Protein AF-A0A3M6UWR0-F1 (afdb_monomer_lite)

InterPro domains:
  IPR007365 Transferrin receptor-like, dimerisation domain [PF04253] (213-277)
  IPR036757 Transferrin receptor-like, dimerisation domain superfamily [G3DSA:1.20.930.40] (211-279)
  IPR036757 Transferrin receptor-like, dimerisation domain superfamily [SSF47672] (160-278)
  IPR039373 Transferrin receptor protein 1/Glutamate carboxypeptidase 2-like [PTHR10404] (16-216)

Foldseek 3Di:
DLPAPADADALVPPDPVCLVVCLVRHQAYEAEPAQWDALKAKAWQLQCLVVLLVLQQVFADLVDRVDGNNVVQVVVCVVCVPDQGSSNSNLHDDPRCCNPCVPRNHIYMYIHGDHPPPPDPDRDPDDDPDADPSGVSSVVRVCSSRVSSVCQQVVDLDGSTQQLSNLVSLLVVLVCVCVVCVPVCVVVVHDCVVVNVVSVVSNVVSVVVVVVVVVCVQASDQFQDAAPVDRDNHDGRNQLVNLCVVCVVVVDPVSVVSNVVSVVVVVVVVVVVVVVPDD

Structure (mmCIF, N/CA/C/O backbone):
data_AF-A0A3M6UWR0-F1
#
_entry.id   AF-A0A3M6UWR0-F1
#
loop_
_atom_site.group_PDB
_atom_site.id
_atom_site.type_symbol
_atom_site.label_atom_id
_atom_site.label_alt_id
_atom_site.label_comp_id
_atom_site.label_asym_id
_atom_site.label_entity_id
_atom_site.label_seq_id
_atom_site.pdbx_PDB_ins_code
_atom_site.Cartn_x
_atom_site.Cartn_y
_atom_site.Cartn_z
_atom_site.occupancy
_atom_site.B_iso_or_equiv
_atom_site.auth_seq_id
_atom_site.auth_comp_id
_atom_site.auth_asym_id
_atom_site.auth_atom_id
_atom_site.pdbx_PDB_model_num
ATOM 1 N N . MET A 1 1 ? -11.459 -17.870 -10.735 1.00 27.66 1 MET A N 1
ATOM 2 C CA . MET A 1 1 ? -10.287 -17.130 -11.247 1.00 27.66 1 MET A CA 1
ATOM 3 C C . MET A 1 1 ? -10.364 -15.722 -10.687 1.00 27.66 1 MET A C 1
ATOM 5 O O . MET A 1 1 ? -11.362 -15.062 -10.937 1.00 27.66 1 MET A O 1
ATOM 9 N N . ASN A 1 2 ? -9.387 -15.289 -9.885 1.00 26.05 2 ASN A N 1
ATOM 10 C CA . ASN A 1 2 ? -9.265 -13.871 -9.543 1.00 26.05 2 ASN A CA 1
ATOM 11 C C . ASN A 1 2 ? -8.717 -13.177 -10.788 1.00 26.05 2 ASN A C 1
ATOM 13 O O . ASN A 1 2 ? -7.524 -13.249 -11.068 1.00 26.05 2 ASN A O 1
ATOM 17 N N . GLU A 1 3 ? -9.603 -12.599 -11.588 1.00 26.27 3 GLU A N 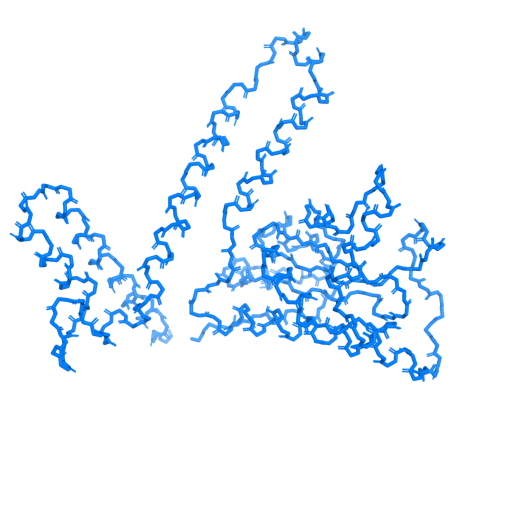1
ATOM 18 C CA . GLU A 1 3 ? -9.202 -11.740 -12.695 1.00 26.27 3 GLU A CA 1
ATOM 19 C C . GLU A 1 3 ? -8.617 -10.462 -12.094 1.00 26.27 3 GLU A C 1
ATOM 21 O O . GLU A 1 3 ? -9.339 -9.604 -11.586 1.00 26.27 3 GLU A O 1
ATOM 26 N N . VAL A 1 4 ? -7.289 -10.361 -12.095 1.00 36.41 4 VAL A N 1
ATOM 27 C CA . VAL A 1 4 ? -6.603 -9.109 -11.787 1.00 36.41 4 VAL A CA 1
ATOM 28 C C . VAL A 1 4 ? -6.726 -8.229 -13.025 1.00 36.41 4 VAL A C 1
ATOM 30 O O . VAL A 1 4 ? -6.015 -8.411 -14.011 1.00 36.41 4 VAL A O 1
ATOM 33 N N . TYR A 1 5 ? -7.661 -7.286 -12.984 1.00 40.78 5 TYR A N 1
ATOM 34 C CA . TYR A 1 5 ? -7.800 -6.274 -14.022 1.00 40.78 5 TYR A CA 1
ATOM 35 C C . TYR A 1 5 ? -6.717 -5.208 -13.831 1.00 40.78 5 TYR A C 1
ATOM 37 O O . TYR A 1 5 ? -6.902 -4.240 -13.098 1.00 40.78 5 TYR A O 1
ATOM 45 N N . ILE A 1 6 ? -5.573 -5.389 -14.494 1.00 44.41 6 ILE A N 1
ATOM 46 C CA . ILE A 1 6 ? -4.590 -4.317 -14.674 1.00 44.41 6 ILE A CA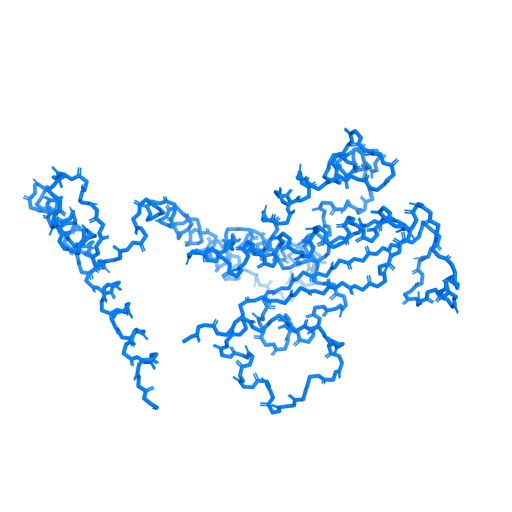 1
ATOM 47 C C . ILE A 1 6 ? -5.114 -3.438 -15.810 1.00 44.41 6 ILE A C 1
ATOM 49 O O . ILE A 1 6 ? -4.953 -3.759 -16.987 1.00 44.41 6 ILE A O 1
ATOM 53 N N . LEU A 1 7 ? -5.817 -2.361 -15.468 1.00 46.50 7 LEU A N 1
ATOM 54 C CA . LEU A 1 7 ? -6.316 -1.434 -16.476 1.00 46.50 7 LEU A CA 1
ATOM 55 C C . LEU A 1 7 ? -5.158 -0.587 -17.006 1.00 46.50 7 LEU A C 1
ATOM 57 O O . LEU A 1 7 ? -4.489 0.115 -16.257 1.00 46.50 7 LEU A O 1
ATOM 61 N N . ILE A 1 8 ? -4.946 -0.654 -18.316 1.00 43.97 8 ILE A N 1
ATOM 62 C CA . ILE A 1 8 ? -4.032 0.212 -19.061 1.00 43.97 8 ILE A CA 1
ATOM 63 C C . ILE A 1 8 ? -4.920 1.164 -19.872 1.00 43.97 8 ILE A C 1
ATOM 65 O O . ILE A 1 8 ? -5.094 0.990 -21.074 1.00 43.97 8 ILE A O 1
ATOM 69 N N . SER A 1 9 ? -5.614 2.098 -19.214 1.00 44.72 9 SER A N 1
ATOM 70 C CA . SER A 1 9 ? -6.443 3.086 -19.920 1.00 44.72 9 SER A CA 1
ATOM 71 C C . SER A 1 9 ? -6.679 4.352 -19.104 1.00 44.72 9 SER A C 1
ATOM 73 O O . SER A 1 9 ? -6.673 4.338 -17.878 1.00 44.72 9 SER A O 1
ATOM 75 N N . CYS A 1 10 ? -6.914 5.456 -19.814 1.00 51.47 10 CYS A N 1
ATOM 76 C CA . CYS A 1 10 ? -7.138 6.778 -19.249 1.00 51.47 10 CYS A CA 1
ATOM 77 C C . CYS A 1 10 ? -8.376 6.794 -18.319 1.00 51.47 10 CYS A C 1
ATOM 79 O O . CYS A 1 10 ? -9.473 6.424 -18.752 1.00 51.47 10 CYS A O 1
ATOM 81 N N . PRO A 1 11 ? -8.257 7.299 -17.075 1.00 53.81 11 PRO A N 1
ATOM 82 C CA . PRO A 1 11 ? -9.337 7.291 -16.080 1.00 53.81 11 PRO A CA 1
ATOM 83 C C . PRO A 1 11 ? -10.583 8.100 -16.485 1.00 53.81 11 PRO A C 1
ATOM 85 O O . PRO A 1 11 ? -11.652 7.926 -15.902 1.00 53.81 11 PRO A O 1
ATOM 88 N N . SER A 1 12 ? -10.484 8.989 -17.479 1.00 54.12 12 SER A N 1
ATOM 89 C CA . SER A 1 12 ? -11.587 9.864 -17.902 1.00 54.12 12 SER A CA 1
ATOM 90 C C . SER A 1 12 ? -12.730 9.138 -18.623 1.00 54.12 12 SER A C 1
ATOM 92 O O . SER A 1 12 ? -13.816 9.704 -18.733 1.00 54.12 12 SER A O 1
ATOM 94 N N . HIS A 1 13 ? -12.522 7.895 -19.069 1.00 55.53 13 HIS A N 1
ATOM 95 C CA . HIS A 1 13 ? -13.485 7.157 -19.891 1.00 55.53 13 HIS A CA 1
ATOM 96 C C . HIS A 1 13 ? -13.719 5.727 -19.400 1.00 55.53 13 HIS A C 1
ATOM 98 O O . HIS A 1 13 ? -13.844 4.823 -20.219 1.00 55.53 13 HIS A O 1
ATOM 104 N N . LEU A 1 14 ? -13.796 5.497 -18.082 1.00 61.00 14 LEU A N 1
ATOM 105 C CA . LEU A 1 14 ? -14.249 4.197 -17.584 1.00 61.00 14 LEU A CA 1
ATOM 106 C C . LEU A 1 14 ? -15.721 3.985 -17.998 1.00 61.00 14 LEU A C 1
ATOM 108 O O . LEU A 1 14 ? -16.592 4.704 -17.492 1.00 61.00 14 LEU A O 1
ATOM 112 N N . PRO A 1 15 ? -16.037 3.043 -18.908 1.00 60.69 15 PRO A N 1
ATOM 113 C CA . PRO A 1 15 ? -17.414 2.834 -19.324 1.00 60.69 15 PRO A CA 1
ATOM 114 C C . PRO A 1 15 ? -18.226 2.322 -18.128 1.00 60.69 15 PRO A C 1
ATOM 116 O O . PRO A 1 15 ? -17.775 1.438 -17.396 1.00 60.69 15 PRO A O 1
ATOM 119 N N . LYS A 1 16 ? -19.435 2.865 -17.920 1.00 65.56 1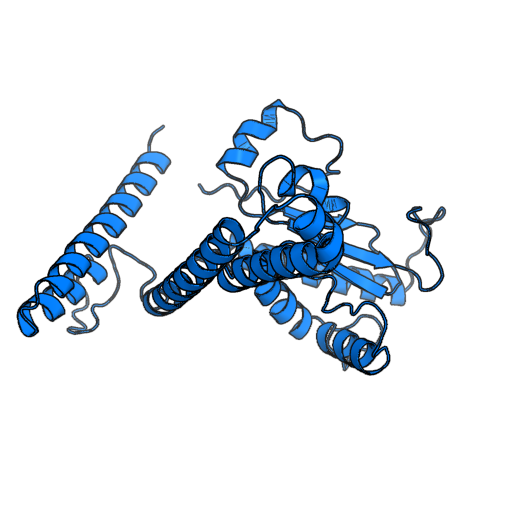6 LYS A N 1
ATOM 120 C CA . LYS A 1 16 ? -20.307 2.501 -16.780 1.00 65.56 16 LYS A CA 1
ATOM 121 C C . LYS A 1 16 ? -20.547 0.991 -16.666 1.00 65.56 16 LYS A C 1
ATOM 123 O O . LYS A 1 16 ? -20.780 0.489 -15.571 1.00 65.56 16 LYS A O 1
ATOM 128 N N . GLU A 1 17 ? -20.491 0.278 -17.787 1.00 67.50 17 GLU A N 1
ATOM 129 C CA . GLU A 1 17 ? -20.655 -1.176 -17.850 1.00 67.50 17 GLU A CA 1
ATOM 130 C C . GLU A 1 17 ? -19.571 -1.944 -17.072 1.00 67.50 17 GLU A C 1
ATOM 132 O O . GLU A 1 17 ? -19.885 -2.958 -16.452 1.00 67.50 17 GLU A O 1
ATOM 137 N N . TYR A 1 18 ? -18.339 -1.426 -16.998 1.00 72.94 18 TYR A N 1
ATOM 138 C CA . TYR A 1 18 ? -17.253 -2.057 -16.240 1.00 72.94 18 TYR A CA 1
ATOM 139 C C . TYR A 1 18 ? -17.193 -1.608 -14.783 1.00 72.94 18 TYR A C 1
ATOM 141 O O . TYR A 1 18 ? -16.555 -2.281 -13.978 1.00 72.94 18 TYR A O 1
ATOM 149 N N . GLN A 1 19 ? -17.882 -0.524 -14.414 1.00 72.06 19 GLN A N 1
ATOM 150 C CA . GLN A 1 19 ? -17.837 0.014 -13.054 1.00 72.06 19 GLN A CA 1
ATOM 151 C C . GLN A 1 19 ? -18.256 -1.041 -12.024 1.00 72.06 19 GLN A C 1
ATOM 153 O O . GLN A 1 19 ? -17.500 -1.337 -11.116 1.00 72.06 19 GLN A O 1
ATOM 158 N N . LYS A 1 20 ? -19.382 -1.735 -12.232 1.00 75.75 20 LYS A N 1
ATOM 159 C CA . LYS A 1 20 ? -19.834 -2.791 -11.303 1.00 75.75 20 LYS A CA 1
ATOM 160 C C . LYS A 1 20 ? -18.827 -3.933 -11.134 1.00 75.75 20 LYS A C 1
ATOM 162 O O . LYS A 1 20 ? -18.728 -4.506 -10.054 1.00 75.75 20 LYS A O 1
ATOM 167 N N . ILE A 1 21 ? -18.124 -4.298 -12.207 1.00 79.50 21 ILE A N 1
ATOM 168 C CA . ILE A 1 21 ? -17.121 -5.369 -12.175 1.00 79.50 21 ILE A CA 1
ATOM 169 C C . ILE A 1 21 ? -15.887 -4.884 -11.415 1.00 79.50 21 ILE A C 1
ATOM 171 O O . ILE A 1 21 ? -15.364 -5.614 -10.579 1.00 79.50 21 ILE A O 1
ATOM 175 N N . LEU A 1 22 ? -15.445 -3.657 -11.677 1.00 80.12 22 LEU A N 1
ATOM 176 C CA . LEU A 1 22 ? -14.257 -3.078 -11.061 1.00 80.12 22 LEU A CA 1
ATOM 177 C C . LEU A 1 22 ? -14.480 -2.759 -9.584 1.00 80.12 22 LEU A C 1
ATOM 179 O O . LEU A 1 22 ? -13.646 -3.150 -8.778 1.00 80.12 22 LEU A O 1
ATOM 183 N N . ASP A 1 23 ? -15.630 -2.200 -9.209 1.00 76.19 23 ASP A N 1
ATOM 184 C CA . ASP A 1 23 ? -16.032 -1.998 -7.809 1.00 76.19 23 ASP A CA 1
ATOM 185 C C . ASP A 1 23 ? -15.983 -3.313 -7.016 1.00 76.19 23 ASP A C 1
ATOM 187 O O . ASP A 1 23 ? -15.625 -3.335 -5.842 1.00 76.19 23 ASP A O 1
ATOM 191 N N . ALA A 1 24 ? -16.343 -4.430 -7.658 1.00 75.38 24 ALA A N 1
ATOM 192 C CA . ALA A 1 24 ? -16.406 -5.734 -7.009 1.00 75.38 24 ALA A CA 1
ATOM 193 C C . ALA A 1 24 ? -15.086 -6.526 -7.041 1.00 75.38 24 ALA A C 1
ATOM 195 O O . ALA A 1 24 ? -14.941 -7.470 -6.263 1.00 75.38 24 ALA A O 1
ATOM 196 N N . ARG A 1 25 ? -14.164 -6.230 -7.970 1.00 82.06 25 ARG A N 1
ATOM 197 C CA . ARG A 1 25 ? -13.019 -7.117 -8.272 1.00 82.06 25 ARG A CA 1
ATOM 198 C C . ARG A 1 25 ? -11.664 -6.425 -8.371 1.00 82.06 25 ARG A C 1
ATOM 200 O O . ARG A 1 25 ? -10.649 -7.112 -8.272 1.00 82.06 25 ARG A O 1
ATOM 207 N N . ALA A 1 26 ? -11.610 -5.117 -8.606 1.00 84.62 26 ALA A N 1
ATOM 208 C CA . ALA A 1 26 ? -10.339 -4.425 -8.750 1.00 84.62 26 ALA A CA 1
ATOM 209 C C . ALA A 1 26 ? -9.624 -4.361 -7.395 1.00 84.62 26 ALA A C 1
ATOM 211 O O . ALA A 1 26 ? -10.141 -3.824 -6.420 1.00 84.62 26 ALA A O 1
ATOM 212 N N . VAL A 1 27 ? -8.418 -4.927 -7.347 1.00 88.00 27 VAL A N 1
ATOM 213 C CA . VAL A 1 27 ? -7.590 -4.944 -6.134 1.00 88.00 27 VAL A CA 1
ATOM 214 C C . VAL A 1 27 ? -6.795 -3.648 -6.016 1.00 88.00 27 VAL A C 1
ATOM 216 O O . VAL A 1 27 ? -6.770 -3.038 -4.956 1.00 88.00 27 VAL A O 1
ATOM 219 N N . ALA A 1 28 ? -6.155 -3.219 -7.102 1.00 89.25 28 ALA A N 1
ATOM 220 C CA . ALA A 1 28 ? -5.447 -1.950 -7.189 1.00 89.25 28 ALA A CA 1
ATOM 221 C C . ALA A 1 28 ? -5.324 -1.509 -8.654 1.00 89.25 28 ALA A C 1
ATOM 223 O O . ALA A 1 28 ? -5.385 -2.336 -9.565 1.00 89.25 28 ALA A O 1
ATOM 224 N N . TYR A 1 29 ? -5.111 -0.214 -8.870 1.00 87.75 29 TYR A N 1
ATOM 225 C CA . TYR A 1 29 ? -4.865 0.391 -10.176 1.00 87.75 29 TYR A CA 1
ATOM 226 C C . TYR A 1 29 ? -3.432 0.938 -10.244 1.00 87.75 29 TYR A C 1
ATOM 228 O O . TYR A 1 29 ? -2.990 1.627 -9.329 1.00 87.75 29 TYR A O 1
ATOM 236 N N . ILE A 1 30 ? -2.691 0.632 -11.313 1.00 89.00 30 ILE A N 1
ATOM 237 C CA . ILE A 1 30 ? -1.312 1.109 -11.504 1.00 89.00 30 ILE A CA 1
ATOM 238 C C . ILE A 1 30 ? -1.240 1.867 -12.825 1.00 89.00 30 ILE A C 1
ATOM 240 O O . ILE A 1 30 ? -1.250 1.271 -13.902 1.00 89.00 30 ILE A O 1
ATOM 244 N N . ASN A 1 31 ? -1.137 3.183 -12.723 1.00 86.62 31 ASN A N 1
ATOM 245 C CA . ASN A 1 31 ? -1.005 4.105 -13.830 1.00 86.62 31 ASN A CA 1
ATOM 246 C C . ASN A 1 31 ? 0.464 4.452 -14.083 1.00 86.62 31 ASN A C 1
ATOM 248 O O . ASN A 1 31 ? 1.235 4.691 -13.152 1.00 86.62 31 ASN A O 1
ATOM 252 N N . VAL A 1 32 ? 0.825 4.538 -15.359 1.00 86.25 32 VAL A N 1
ATOM 253 C CA . VAL A 1 32 ? 2.063 5.177 -15.803 1.00 86.25 32 VAL A CA 1
ATOM 254 C C . VAL A 1 32 ? 1.665 6.283 -16.763 1.00 86.25 32 VAL A C 1
ATOM 256 O O . VAL A 1 32 ? 1.174 6.008 -17.857 1.00 86.25 32 VAL A O 1
ATOM 259 N N . ASP A 1 33 ? 1.863 7.528 -16.350 1.00 76.44 33 ASP A N 1
ATOM 260 C CA . ASP A 1 33 ? 1.631 8.706 -17.180 1.00 76.44 33 ASP A CA 1
ATOM 261 C C . ASP A 1 33 ? 2.959 9.405 -17.474 1.00 76.44 33 ASP A C 1
ATOM 263 O O . ASP A 1 33 ? 3.911 9.302 -16.708 1.00 76.44 33 ASP A O 1
ATOM 267 N N . ARG A 1 34 ? 3.048 10.125 -18.597 1.00 77.12 34 ARG A N 1
ATOM 268 C CA . ARG A 1 34 ? 4.235 10.927 -18.960 1.00 77.12 34 ARG A CA 1
ATOM 269 C C . ARG A 1 34 ? 5.569 10.181 -18.804 1.00 77.12 34 ARG A C 1
ATOM 271 O O . ARG A 1 34 ? 6.548 10.753 -18.328 1.00 77.12 34 ARG A O 1
ATOM 278 N N . ALA A 1 35 ? 5.627 8.907 -19.192 1.00 82.81 35 ALA A N 1
ATOM 279 C CA . ALA A 1 35 ? 6.885 8.172 -19.179 1.00 82.81 35 ALA A CA 1
ATOM 280 C C . ALA A 1 35 ? 7.899 8.870 -20.101 1.00 82.81 35 ALA A C 1
ATOM 282 O O . ALA A 1 35 ? 7.634 9.092 -21.286 1.00 82.81 35 ALA A O 1
ATOM 283 N N . GLY A 1 36 ? 9.063 9.220 -19.561 1.00 82.44 36 GLY A N 1
ATOM 284 C CA . GLY A 1 36 ? 10.093 9.961 -20.281 1.00 82.44 36 GLY A CA 1
ATOM 285 C C . GLY A 1 36 ? 11.237 10.395 -19.373 1.00 82.44 36 GLY A C 1
ATOM 286 O O . GLY A 1 36 ? 11.305 10.005 -18.208 1.00 82.44 36 GLY A O 1
ATOM 287 N N . GLU A 1 37 ? 12.144 11.197 -19.926 1.00 84.56 37 GLU A N 1
ATOM 288 C CA . GLU A 1 37 ? 13.252 11.783 -19.172 1.00 84.56 37 GLU A CA 1
ATOM 289 C C . GLU A 1 37 ? 12.737 12.866 -18.214 1.00 84.56 37 GLU A C 1
ATOM 291 O O . GLU A 1 37 ? 11.967 13.747 -18.607 1.00 84.56 37 GLU A O 1
ATOM 296 N N . GLY A 1 38 ? 13.177 12.812 -16.959 1.00 82.25 38 GLY A N 1
ATOM 297 C CA . GLY A 1 38 ? 12.793 13.774 -15.930 1.00 82.25 38 GLY A CA 1
ATOM 298 C C . GLY A 1 38 ? 12.872 13.191 -14.526 1.00 82.25 38 GLY A C 1
ATOM 299 O O . GLY A 1 38 ? 13.329 12.074 -14.303 1.00 82.25 38 GLY A O 1
ATOM 300 N N . GLU A 1 39 ? 12.417 13.944 -13.542 1.00 83.94 39 GLU A N 1
ATOM 301 C CA . GLU A 1 39 ? 12.251 13.422 -12.198 1.00 83.94 39 GLU A CA 1
ATOM 302 C C . GLU A 1 39 ? 11.089 12.432 -12.150 1.00 83.94 39 GLU A C 1
ATOM 304 O O . GLU A 1 39 ? 9.935 12.816 -12.329 1.00 83.94 39 GLU A O 1
ATOM 309 N N . ILE A 1 40 ? 11.395 11.163 -11.879 1.00 86.50 40 ILE A N 1
ATOM 310 C CA . ILE A 1 40 ? 10.373 10.142 -11.652 1.00 86.50 40 ILE A CA 1
ATOM 311 C C . ILE A 1 40 ? 9.764 10.367 -10.270 1.00 86.50 40 ILE A C 1
ATOM 313 O O . ILE A 1 40 ? 10.467 10.324 -9.258 1.00 86.50 40 ILE A O 1
ATOM 317 N N . VAL A 1 41 ? 8.452 10.554 -10.250 1.00 83.12 41 VAL A N 1
ATOM 318 C CA . VAL A 1 41 ? 7.615 10.746 -9.070 1.00 83.12 41 VAL A CA 1
ATOM 319 C C . VAL A 1 41 ? 6.580 9.631 -9.020 1.00 83.12 41 VAL A C 1
ATOM 321 O O . VAL A 1 41 ? 6.100 9.157 -10.052 1.00 83.12 41 VAL A O 1
ATOM 324 N N . MET A 1 42 ? 6.232 9.219 -7.804 1.00 84.25 42 MET A N 1
ATOM 325 C CA . MET A 1 42 ? 5.161 8.269 -7.558 1.00 84.25 42 MET A CA 1
ATOM 326 C C . MET A 1 42 ? 4.166 8.866 -6.564 1.00 84.25 42 MET A C 1
ATOM 328 O O . MET A 1 42 ? 4.538 9.240 -5.456 1.00 84.25 42 MET A O 1
ATOM 332 N N . THR A 1 43 ? 2.908 8.942 -6.977 1.00 82.38 43 THR A N 1
ATOM 333 C CA . THR A 1 43 ? 1.760 9.356 -6.160 1.00 82.38 43 THR A CA 1
ATOM 334 C C . THR A 1 43 ? 0.841 8.161 -5.989 1.00 82.38 43 THR A C 1
ATOM 336 O O . THR A 1 43 ? 0.566 7.478 -6.971 1.00 82.38 43 THR A O 1
ATOM 339 N N . LEU A 1 44 ? 0.403 7.843 -4.776 1.00 84.44 44 LEU A N 1
ATOM 340 C CA . LEU A 1 44 ? -0.301 6.587 -4.512 1.00 84.44 44 LEU A CA 1
ATOM 341 C C . LEU A 1 44 ? -1.173 6.646 -3.261 1.00 84.44 44 LEU A C 1
ATOM 343 O O . LEU A 1 44 ? -1.025 7.538 -2.433 1.00 84.44 44 LEU A O 1
ATOM 347 N N . SER A 1 45 ? -2.046 5.652 -3.117 1.00 87.12 45 SER A N 1
ATOM 348 C CA . SER A 1 45 ? -2.803 5.415 -1.890 1.00 87.12 45 SER A CA 1
ATOM 349 C C . SER A 1 45 ? -1.882 4.896 -0.778 1.00 87.12 45 SER A C 1
ATOM 351 O O . SER A 1 45 ? -1.133 3.943 -1.029 1.00 87.12 45 SER A O 1
ATOM 353 N N . PRO A 1 46 ? -1.984 5.390 0.471 1.00 87.44 46 PRO A N 1
ATOM 354 C CA . PRO A 1 46 ? -1.105 4.986 1.577 1.00 87.44 46 PRO A CA 1
ATOM 355 C C . PRO A 1 46 ? -1.024 3.468 1.816 1.00 87.44 46 PRO A C 1
ATOM 357 O O . PRO A 1 46 ? 0.013 2.956 2.240 1.00 87.44 46 PRO A O 1
ATOM 360 N N . LEU A 1 47 ? -2.080 2.719 1.473 1.00 89.38 47 LEU A N 1
ATOM 361 C CA . LEU A 1 47 ? -2.089 1.249 1.474 1.00 89.38 47 LEU A CA 1
ATOM 362 C C . LEU A 1 47 ? -0.906 0.623 0.714 1.00 89.38 47 LEU A C 1
ATOM 364 O O . LEU A 1 47 ? -0.415 -0.426 1.125 1.00 89.38 47 LEU A O 1
ATOM 368 N N . LEU A 1 48 ? -0.447 1.241 -0.377 1.00 90.50 48 LEU A N 1
ATOM 369 C CA . LEU A 1 48 ? 0.594 0.716 -1.268 1.00 90.50 48 LEU A CA 1
ATOM 370 C C . LEU A 1 48 ? 1.984 1.309 -1.008 1.00 90.50 48 LEU A C 1
ATOM 372 O O . LEU A 1 48 ? 2.962 0.851 -1.604 1.00 90.50 48 LEU A O 1
ATOM 376 N N . GLU A 1 49 ? 2.102 2.279 -0.099 1.00 88.19 49 GLU A N 1
ATOM 377 C CA . GLU A 1 49 ? 3.338 3.032 0.130 1.00 88.19 49 GLU A CA 1
ATOM 378 C C . GLU A 1 49 ? 4.507 2.117 0.497 1.00 88.19 49 GLU A C 1
ATOM 380 O O . GLU A 1 49 ? 5.567 2.158 -0.132 1.00 88.19 49 GLU A O 1
ATOM 385 N N . GLN A 1 50 ? 4.327 1.252 1.501 1.00 88.88 50 GLN A N 1
ATOM 386 C CA . GLN A 1 50 ? 5.408 0.375 1.947 1.00 88.88 50 GLN A CA 1
ATOM 387 C C . GLN A 1 50 ? 5.919 -0.498 0.793 1.00 88.88 50 GLN A C 1
ATOM 389 O O . GLN A 1 50 ? 7.131 -0.694 0.655 1.00 88.88 50 GLN A O 1
ATOM 394 N N . ARG A 1 51 ? 5.006 -1.012 -0.040 1.00 91.00 51 ARG A N 1
ATOM 395 C CA . ARG A 1 51 ? 5.353 -1.862 -1.177 1.00 91.00 51 ARG A CA 1
ATOM 396 C C . ARG A 1 51 ? 6.117 -1.076 -2.238 1.00 91.00 51 ARG A C 1
ATOM 398 O O . ARG A 1 51 ? 7.191 -1.513 -2.650 1.00 91.00 51 ARG A O 1
ATOM 405 N N . ALA A 1 52 ? 5.625 0.109 -2.589 1.00 90.94 52 ALA A N 1
ATOM 406 C CA . ALA A 1 52 ? 6.272 1.030 -3.516 1.00 90.94 52 ALA A CA 1
ATOM 407 C C . ALA A 1 52 ? 7.692 1.407 -3.080 1.00 90.94 52 ALA A C 1
ATOM 409 O O . ALA A 1 52 ? 8.630 1.301 -3.870 1.00 90.94 52 ALA A O 1
ATOM 410 N N . LEU A 1 53 ? 7.888 1.760 -1.806 1.00 90.38 53 LEU A N 1
ATOM 411 C CA . LEU A 1 53 ? 9.207 2.088 -1.258 1.00 90.38 53 LEU A CA 1
ATOM 412 C C . LEU A 1 53 ? 10.173 0.906 -1.342 1.00 90.38 53 LEU A C 1
ATOM 414 O O . LEU A 1 53 ? 11.340 1.066 -1.702 1.00 90.38 53 LEU A O 1
ATOM 418 N N . GLN A 1 54 ? 9.707 -0.297 -1.008 1.00 92.00 54 GLN A N 1
ATOM 419 C CA . GLN A 1 54 ? 10.528 -1.499 -1.120 1.00 92.00 54 GLN A CA 1
ATOM 420 C C . GLN A 1 54 ? 10.861 -1.835 -2.581 1.00 92.00 54 GLN A C 1
ATOM 422 O O . GLN A 1 54 ? 11.944 -2.346 -2.850 1.00 92.00 54 GLN A O 1
ATOM 427 N N . THR A 1 55 ? 9.962 -1.540 -3.519 1.00 93.19 55 THR A N 1
ATOM 428 C CA . THR A 1 55 ? 10.198 -1.690 -4.959 1.00 93.19 55 THR A CA 1
ATOM 429 C C . THR A 1 55 ? 11.214 -0.665 -5.466 1.00 93.19 55 THR A C 1
ATOM 431 O O . THR A 1 55 ? 12.202 -1.043 -6.089 1.00 93.19 55 THR A O 1
ATOM 434 N N . ALA A 1 56 ? 11.081 0.610 -5.096 1.00 92.81 56 ALA A N 1
ATOM 435 C CA . ALA A 1 56 ? 12.030 1.666 -5.458 1.00 92.81 56 ALA A CA 1
ATOM 436 C C . ALA A 1 56 ? 13.452 1.432 -4.908 1.00 92.81 56 ALA A C 1
ATOM 438 O O . ALA A 1 56 ? 14.426 1.913 -5.487 1.00 92.81 56 ALA A O 1
ATOM 439 N N . LYS A 1 57 ? 13.594 0.675 -3.810 1.00 94.31 57 LYS A N 1
ATOM 440 C CA . LYS A 1 57 ? 14.892 0.214 -3.279 1.00 94.31 57 LYS A CA 1
ATOM 441 C C . LYS A 1 57 ? 15.558 -0.873 -4.125 1.00 94.31 57 LYS A C 1
ATOM 443 O O . LYS A 1 57 ? 16.747 -1.107 -3.953 1.00 94.31 57 LYS A O 1
ATOM 448 N N . LYS A 1 58 ? 14.813 -1.563 -4.989 1.00 93.69 58 LYS A N 1
ATOM 449 C CA . LYS A 1 58 ? 15.337 -2.610 -5.882 1.00 93.69 58 LYS A CA 1
ATOM 450 C C . LYS A 1 58 ? 15.585 -2.098 -7.298 1.00 93.69 58 LYS A C 1
ATOM 452 O O . LYS A 1 58 ? 16.390 -2.674 -8.018 1.00 93.69 58 LYS A O 1
ATOM 457 N N . VAL A 1 59 ? 14.881 -1.042 -7.696 1.00 93.94 59 VAL A N 1
ATOM 458 C CA . VAL A 1 59 ? 14.959 -0.480 -9.044 1.00 93.94 59 VAL A CA 1
ATOM 459 C C . VAL A 1 59 ? 16.127 0.498 -9.151 1.00 93.94 59 VAL A C 1
ATOM 461 O O . VAL A 1 59 ? 16.271 1.409 -8.332 1.00 93.94 59 VAL A O 1
ATOM 464 N N . THR A 1 60 ? 16.951 0.313 -10.179 1.00 93.88 60 THR A N 1
ATOM 465 C CA . THR A 1 60 ? 18.081 1.186 -10.505 1.00 93.88 60 THR A CA 1
ATOM 466 C C . THR A 1 60 ? 17.596 2.553 -10.986 1.00 93.88 60 THR A C 1
ATOM 468 O O . THR A 1 60 ? 16.636 2.657 -11.753 1.00 93.88 60 THR A O 1
ATOM 471 N N . ALA A 1 61 ? 18.264 3.614 -10.537 1.00 91.94 61 ALA A N 1
ATOM 472 C CA . ALA A 1 61 ? 17.981 4.967 -10.988 1.00 91.94 61 ALA A CA 1
ATOM 473 C C . ALA A 1 61 ? 18.450 5.183 -12.440 1.00 91.94 61 ALA A C 1
ATOM 475 O O . ALA A 1 61 ? 19.571 4.795 -12.777 1.00 91.94 61 ALA A O 1
ATOM 476 N N . PRO A 1 62 ? 17.653 5.852 -13.294 1.00 90.25 62 PRO A N 1
ATOM 477 C CA . PRO A 1 62 ? 17.978 5.980 -14.713 1.00 90.25 62 PRO A CA 1
ATOM 478 C C . PRO A 1 62 ? 19.232 6.832 -14.955 1.00 90.25 62 PRO A C 1
ATOM 480 O O . PRO A 1 62 ? 20.023 6.502 -15.835 1.00 90.25 62 PRO A O 1
ATOM 483 N N . GLN A 1 63 ? 19.475 7.856 -14.126 1.00 85.31 63 GLN A N 1
ATOM 484 C CA . GLN A 1 63 ? 20.641 8.740 -14.254 1.00 85.31 63 GLN A CA 1
ATOM 485 C C . GLN A 1 63 ? 21.920 8.164 -13.629 1.00 85.31 63 GLN A C 1
ATOM 487 O O . GLN A 1 63 ? 23.019 8.629 -13.929 1.00 85.31 63 GLN A O 1
ATOM 492 N N . ASN A 1 64 ? 21.809 7.189 -12.719 1.00 88.06 64 ASN A N 1
ATOM 493 C CA . ASN A 1 64 ? 22.959 6.640 -12.004 1.00 88.06 64 ASN A CA 1
ATOM 494 C C . ASN A 1 64 ? 22.758 5.159 -11.676 1.00 88.06 64 ASN A C 1
ATOM 496 O O . ASN A 1 64 ? 22.072 4.806 -10.718 1.00 88.06 64 ASN A O 1
ATOM 500 N N . ILE A 1 65 ? 23.446 4.304 -12.435 1.00 86.19 65 ILE A N 1
ATOM 501 C CA . ILE A 1 65 ? 23.344 2.846 -12.312 1.00 86.19 65 ILE A CA 1
ATOM 502 C C . ILE A 1 65 ? 23.817 2.297 -10.960 1.00 86.19 65 ILE A C 1
ATOM 504 O O . ILE A 1 65 ? 23.409 1.208 -10.564 1.00 86.19 65 ILE A O 1
ATOM 508 N N . SER A 1 66 ? 24.652 3.047 -10.238 1.00 90.56 66 SER A N 1
ATOM 509 C CA . SER A 1 66 ? 25.157 2.668 -8.916 1.00 90.56 66 SER A CA 1
ATOM 510 C C . SER A 1 66 ? 24.186 3.030 -7.789 1.00 90.56 66 SER A C 1
ATOM 512 O O . SER A 1 66 ? 24.453 2.719 -6.629 1.00 90.56 66 SER A O 1
ATOM 514 N N . LYS A 1 67 ? 23.075 3.710 -8.102 1.00 93.31 67 LYS A N 1
ATOM 515 C CA . LYS A 1 67 ? 22.051 4.114 -7.137 1.00 93.31 67 LYS A CA 1
ATOM 516 C C . LYS A 1 67 ? 20.719 3.444 -7.439 1.00 93.31 67 LYS A C 1
ATOM 518 O O . LYS A 1 67 ? 20.359 3.156 -8.577 1.00 93.31 67 LYS A O 1
ATOM 523 N N . THR A 1 68 ? 19.950 3.252 -6.379 1.00 94.50 68 THR A N 1
ATOM 524 C CA . THR A 1 68 ? 18.534 2.893 -6.474 1.00 94.50 68 THR A CA 1
ATOM 525 C C . THR A 1 68 ? 17.703 4.160 -6.637 1.00 94.50 68 THR A C 1
ATOM 527 O O . THR A 1 68 ? 18.114 5.242 -6.192 1.00 94.50 68 THR A O 1
ATOM 530 N N . LEU A 1 69 ? 16.510 4.033 -7.213 1.00 91.88 69 LEU A N 1
ATOM 531 C CA . LEU A 1 69 ? 15.572 5.148 -7.301 1.00 91.88 69 LEU A CA 1
ATOM 532 C C . LEU A 1 69 ? 15.249 5.705 -5.904 1.00 91.88 69 LEU A C 1
ATOM 534 O O . LEU A 1 69 ? 15.275 6.916 -5.697 1.00 91.88 69 LEU A O 1
ATOM 538 N N . TYR A 1 70 ? 15.072 4.822 -4.915 1.00 91.25 70 TYR A N 1
ATOM 539 C CA . TYR A 1 70 ? 14.861 5.215 -3.520 1.00 91.25 70 TYR A CA 1
ATOM 540 C C . TYR A 1 70 ? 16.024 6.034 -2.940 1.00 91.25 70 TYR A C 1
ATOM 542 O O . TYR A 1 70 ? 15.792 7.055 -2.295 1.00 91.25 70 TYR A O 1
ATOM 550 N N . SER A 1 71 ? 17.278 5.614 -3.152 1.00 90.81 71 SER A N 1
ATOM 551 C CA . SER A 1 71 ? 18.437 6.361 -2.637 1.00 90.81 71 SER A CA 1
ATOM 552 C C . SER A 1 71 ? 18.545 7.751 -3.255 1.00 90.81 71 SER A C 1
ATOM 554 O O . SER A 1 71 ? 18.853 8.696 -2.537 1.00 90.81 71 SER A O 1
ATOM 556 N N . MET A 1 72 ? 18.221 7.899 -4.545 1.00 87.88 72 MET A N 1
ATOM 557 C CA . MET A 1 72 ? 18.185 9.223 -5.163 1.00 87.88 72 MET A CA 1
ATOM 558 C C . MET A 1 72 ? 17.097 10.114 -4.565 1.00 87.88 72 MET A C 1
ATOM 560 O O . MET A 1 72 ? 17.361 11.274 -4.259 1.00 87.88 72 MET A O 1
ATOM 564 N N . TRP A 1 73 ? 15.885 9.583 -4.369 1.00 86.94 73 TRP A N 1
ATOM 565 C CA . TRP A 1 73 ? 14.807 10.334 -3.724 1.00 86.94 73 TRP A CA 1
ATOM 566 C C . TRP A 1 73 ? 15.193 10.781 -2.314 1.00 86.94 73 TRP A C 1
ATOM 568 O O . TRP A 1 73 ? 14.969 11.934 -1.962 1.00 86.94 73 TRP A O 1
ATOM 578 N N . LYS A 1 74 ? 15.824 9.898 -1.529 1.00 84.88 74 LYS A N 1
ATOM 579 C CA . LYS A 1 74 ? 16.276 10.205 -0.166 1.00 84.88 74 LYS A CA 1
ATOM 580 C C . LYS A 1 74 ? 17.345 11.301 -0.132 1.00 84.88 74 LYS A C 1
ATOM 582 O O . LYS A 1 74 ? 17.306 12.168 0.739 1.00 84.88 74 LYS A O 1
ATOM 587 N N . GLU A 1 75 ? 18.312 11.260 -1.044 1.00 84.12 75 GLU A N 1
ATOM 588 C CA . GLU A 1 75 ? 19.342 12.300 -1.148 1.00 84.12 75 GLU A CA 1
ATOM 589 C C . GLU A 1 75 ? 18.732 13.652 -1.512 1.00 84.12 75 GLU A C 1
ATOM 591 O O . GLU A 1 75 ? 19.036 14.649 -0.862 1.00 84.12 75 GLU A O 1
ATOM 596 N N . LYS A 1 76 ? 17.831 13.671 -2.501 1.00 77.12 76 LYS A N 1
ATOM 597 C CA . LYS A 1 76 ? 17.140 14.892 -2.915 1.00 77.12 76 LYS A CA 1
ATOM 598 C C . LYS A 1 76 ? 16.304 15.484 -1.781 1.00 77.12 76 LYS A C 1
ATOM 600 O O . LYS A 1 76 ? 16.369 16.686 -1.553 1.00 77.12 76 LYS A O 1
ATOM 605 N N . ASP A 1 77 ? 15.583 14.646 -1.042 1.00 72.38 77 ASP A N 1
ATOM 606 C CA . ASP A 1 77 ? 14.800 15.071 0.121 1.00 72.38 77 ASP A CA 1
ATOM 607 C C . ASP A 1 77 ? 15.684 15.702 1.212 1.00 72.38 77 ASP A C 1
ATOM 609 O O . ASP A 1 77 ? 15.433 16.807 1.688 1.00 72.38 77 ASP A O 1
ATOM 613 N N . SER A 1 78 ? 16.813 15.055 1.517 1.00 70.25 78 SER A N 1
ATOM 614 C CA . SER A 1 78 ? 17.795 15.564 2.488 1.00 70.25 78 SER A CA 1
ATOM 615 C C . SER A 1 78 ? 18.387 16.921 2.075 1.00 70.25 78 SER A C 1
ATOM 617 O O . SER A 1 78 ? 18.779 17.708 2.933 1.00 70.25 78 SER A O 1
ATOM 619 N N . GLN A 1 79 ? 18.456 17.203 0.770 1.00 65.44 79 GLN A N 1
ATOM 620 C CA . GLN A 1 79 ? 18.932 18.475 0.217 1.00 65.44 79 GLN A CA 1
ATOM 621 C C . GLN A 1 79 ? 17.844 19.557 0.141 1.00 65.44 79 GLN A C 1
ATOM 623 O O . GLN A 1 79 ? 18.174 20.734 0.017 1.00 65.44 79 GLN A O 1
ATOM 628 N N . GLN A 1 80 ? 16.563 19.184 0.214 1.00 62.81 80 GLN A N 1
ATOM 629 C CA . GLN A 1 80 ? 15.418 20.083 0.041 1.00 62.81 80 GLN A CA 1
ATOM 630 C C . GLN A 1 80 ? 14.648 20.362 1.338 1.00 62.81 80 GLN A C 1
ATOM 632 O O . GLN A 1 80 ? 13.517 20.830 1.249 1.00 62.81 80 GLN A O 1
ATOM 637 N N . ALA A 1 81 ? 15.235 20.117 2.518 1.00 47.84 81 ALA A N 1
ATOM 638 C CA . ALA A 1 81 ? 14.613 20.299 3.836 1.00 47.84 81 ALA A CA 1
ATOM 639 C C . ALA A 1 81 ? 13.818 21.625 3.949 1.00 47.84 81 ALA A C 1
ATOM 641 O O . ALA A 1 81 ? 14.380 22.681 4.236 1.00 47.84 81 ALA A O 1
ATOM 642 N N . GLY A 1 82 ? 12.506 21.563 3.681 1.00 47.66 82 GLY A N 1
ATOM 643 C CA . GLY A 1 82 ? 11.606 22.722 3.583 1.00 47.66 82 GLY A CA 1
ATOM 644 C C . GLY A 1 82 ? 10.632 22.718 2.389 1.00 47.66 82 GLY A C 1
ATOM 645 O O . GLY A 1 82 ? 9.583 23.346 2.488 1.00 47.66 82 GLY A O 1
ATOM 646 N N . ASN A 1 83 ? 10.917 21.991 1.300 1.00 47.66 83 ASN A N 1
ATOM 647 C CA . ASN A 1 83 ? 10.019 21.800 0.146 1.00 47.66 83 ASN A CA 1
ATOM 648 C C . ASN A 1 83 ? 9.464 20.362 0.086 1.00 47.66 83 ASN A C 1
ATOM 650 O O . ASN A 1 83 ? 10.057 19.445 0.646 1.00 47.66 83 ASN A O 1
ATOM 654 N N . GLN A 1 84 ? 8.304 20.175 -0.567 1.00 46.94 84 GLN A N 1
ATOM 655 C CA . GLN A 1 84 ? 7.581 18.892 -0.654 1.00 46.94 84 GLN A CA 1
ATOM 656 C C . GLN A 1 84 ? 8.506 17.742 -1.071 1.00 46.94 84 GLN A C 1
ATOM 658 O O . GLN A 1 84 ? 9.016 17.720 -2.189 1.00 46.94 84 GLN A O 1
ATOM 663 N N . SER A 1 85 ? 8.700 16.777 -0.174 1.00 48.97 85 SER A N 1
ATOM 664 C CA . SER A 1 85 ? 9.559 15.628 -0.421 1.00 48.97 85 SER A CA 1
ATOM 665 C C . SER A 1 85 ? 8.895 14.630 -1.362 1.00 48.97 85 SER A C 1
ATOM 667 O O . SER A 1 85 ? 7.697 14.375 -1.249 1.00 48.97 85 SER A O 1
ATOM 669 N N . ASN A 1 86 ? 9.659 13.959 -2.225 1.00 50.91 86 ASN A N 1
ATOM 670 C CA . ASN A 1 86 ? 9.124 12.820 -2.989 1.00 50.91 86 ASN A CA 1
ATOM 671 C C . ASN A 1 86 ? 8.648 11.678 -2.076 1.00 50.91 86 ASN A C 1
ATOM 673 O O . ASN A 1 86 ? 7.812 10.879 -2.479 1.00 50.91 86 ASN A O 1
ATOM 677 N N . LEU A 1 87 ? 9.148 11.629 -0.835 1.00 54.25 87 LEU A N 1
ATOM 678 C CA . LEU A 1 87 ? 8.669 10.739 0.223 1.00 54.25 87 LEU A CA 1
ATOM 679 C C . LEU A 1 87 ? 7.335 11.206 0.850 1.00 54.25 87 LEU A C 1
ATOM 681 O O . LEU A 1 87 ? 6.651 10.410 1.473 1.00 54.25 87 LEU A O 1
ATOM 685 N N . SER A 1 88 ? 6.938 12.467 0.673 1.00 49.50 88 SER A N 1
ATOM 686 C CA . SER A 1 88 ? 5.640 13.021 1.101 1.00 49.50 88 SER A CA 1
ATOM 687 C C . SER A 1 88 ? 4.579 12.983 -0.002 1.00 49.50 88 SER A C 1
ATOM 689 O O . SER A 1 88 ? 3.393 13.162 0.261 1.00 49.50 88 SER A O 1
ATOM 691 N N . LEU A 1 89 ? 4.981 12.721 -1.252 1.00 53.00 89 LEU A N 1
ATOM 692 C CA . LEU A 1 89 ? 4.062 12.537 -2.382 1.00 53.00 89 LEU A CA 1
ATOM 693 C C . LEU A 1 89 ? 3.341 11.181 -2.345 1.00 53.00 89 LEU A C 1
ATOM 695 O O . LEU A 1 89 ? 2.350 10.996 -3.050 1.00 53.00 89 LEU A O 1
ATOM 699 N N . PHE A 1 90 ? 3.766 10.282 -1.453 1.00 53.84 90 PHE A N 1
ATOM 700 C CA . PHE A 1 90 ? 3.065 9.042 -1.119 1.00 53.84 90 PHE A CA 1
ATOM 701 C C . PHE A 1 90 ? 1.726 9.258 -0.388 1.00 53.84 90 PHE A C 1
ATOM 703 O O . PHE A 1 90 ? 0.953 8.314 -0.265 1.00 53.84 90 PHE A O 1
ATOM 710 N N . ASP A 1 91 ? 1.427 10.492 0.034 1.00 47.56 91 ASP A N 1
ATOM 711 C CA . ASP A 1 91 ? 0.170 10.871 0.693 1.00 47.56 91 ASP A CA 1
ATOM 712 C C . ASP A 1 91 ? -0.833 11.557 -0.253 1.00 47.56 91 ASP A C 1
ATOM 714 O O . ASP A 1 91 ? -1.811 12.165 0.190 1.00 47.56 91 ASP A O 1
ATOM 718 N N . ARG A 1 92 ? -0.589 11.526 -1.569 1.00 53.53 92 ARG A N 1
ATOM 719 C CA . ARG A 1 92 ? -1.458 12.164 -2.565 1.00 53.53 92 ARG A CA 1
ATOM 720 C C . ARG A 1 92 ? -1.808 11.189 -3.677 1.00 53.53 92 ARG A C 1
ATOM 722 O O . ARG A 1 92 ? -0.924 10.616 -4.303 1.00 53.53 92 ARG A O 1
ATOM 729 N N . ALA A 1 93 ? -3.097 11.086 -3.977 1.00 52.25 93 ALA A N 1
ATOM 730 C CA . ALA A 1 93 ? -3.583 10.455 -5.192 1.00 52.25 93 ALA A CA 1
ATOM 731 C C . ALA A 1 93 ? -3.169 11.297 -6.410 1.00 52.25 93 ALA A C 1
ATOM 733 O O . ALA A 1 93 ? -3.473 12.494 -6.485 1.00 52.25 93 ALA A O 1
ATOM 734 N N . GLY A 1 94 ? -2.469 10.688 -7.366 1.00 58.62 94 GLY A N 1
ATOM 735 C CA . GLY A 1 94 ? -2.130 11.337 -8.633 1.00 58.62 94 GLY A CA 1
ATOM 736 C C . GLY A 1 94 ? -3.373 11.612 -9.478 1.00 58.62 94 GLY A C 1
ATOM 737 O O . GLY A 1 94 ? -4.437 11.027 -9.261 1.00 58.62 94 GLY A O 1
ATOM 738 N N . ARG A 1 95 ? -3.262 12.476 -10.497 1.00 61.78 95 ARG A N 1
ATOM 739 C CA . ARG A 1 95 ? -4.397 12.728 -11.410 1.00 61.78 95 ARG A CA 1
ATOM 740 C C . ARG A 1 95 ? -4.853 11.450 -12.123 1.00 61.78 95 ARG A C 1
ATOM 742 O O . ARG A 1 95 ? -6.044 11.319 -12.404 1.00 61.78 95 ARG A O 1
ATOM 749 N N . GLY A 1 96 ? -3.936 10.506 -12.360 1.00 61.50 96 GLY A N 1
ATOM 750 C CA . GLY A 1 96 ? -4.245 9.186 -12.908 1.00 61.50 96 GLY A CA 1
ATOM 751 C C . GLY A 1 96 ? -5.136 8.333 -11.997 1.00 61.50 96 GLY A C 1
ATOM 752 O O . GLY A 1 96 ? -5.878 7.485 -12.481 1.00 61.50 96 GLY A O 1
ATOM 753 N N . CYS A 1 97 ? -5.140 8.601 -10.690 1.00 72.31 97 CYS A N 1
ATOM 754 C CA . CYS A 1 97 ? -5.882 7.835 -9.691 1.00 72.31 97 CYS A CA 1
ATOM 755 C C . CYS A 1 97 ? -7.336 8.276 -9.508 1.00 72.31 97 CYS A C 1
ATOM 757 O O . CYS A 1 97 ? -8.116 7.549 -8.891 1.00 72.31 97 CYS A O 1
ATOM 759 N N . PHE A 1 98 ? -7.736 9.434 -10.056 1.00 70.50 98 PHE A N 1
ATOM 760 C CA . PHE A 1 98 ? -9.012 10.068 -9.712 1.00 70.50 98 PHE A CA 1
ATOM 761 C C . PHE A 1 98 ? -10.241 9.167 -9.892 1.00 70.50 98 PHE A C 1
ATOM 763 O O . PHE A 1 98 ? -11.110 9.116 -9.024 1.00 70.50 98 PHE A O 1
ATOM 770 N N . ALA A 1 99 ? -10.331 8.456 -11.017 1.00 65.81 99 ALA A N 1
ATOM 771 C CA . ALA A 1 99 ? -11.497 7.627 -11.309 1.00 65.81 99 ALA A CA 1
ATOM 772 C C . ALA A 1 99 ? -11.563 6.341 -10.476 1.00 65.81 99 ALA A C 1
ATOM 774 O O . ALA A 1 99 ? -12.649 5.799 -10.321 1.00 65.81 99 ALA A O 1
ATOM 775 N N . PHE A 1 100 ? -10.439 5.871 -9.939 1.00 73.31 100 PHE A N 1
ATOM 776 C CA . PHE A 1 100 ? -10.361 4.600 -9.218 1.00 73.31 100 PHE A CA 1
ATOM 777 C C . PHE A 1 100 ? -10.439 4.814 -7.712 1.00 73.31 100 PHE A C 1
ATOM 779 O O . PHE A 1 100 ? -11.298 4.243 -7.046 1.00 73.31 100 PHE A O 1
ATOM 786 N N . GLU A 1 101 ? -9.626 5.723 -7.190 1.00 75.25 101 GLU A N 1
ATOM 787 C CA . GLU A 1 101 ? -9.555 5.974 -5.756 1.00 75.25 101 GLU A CA 1
ATOM 788 C C . GLU A 1 101 ? -10.784 6.741 -5.254 1.00 75.25 101 GLU A C 1
ATOM 790 O O . GLU A 1 101 ? -11.432 6.316 -4.302 1.00 75.25 101 GLU A O 1
ATOM 795 N N . TYR A 1 102 ? -11.182 7.820 -5.938 1.00 71.00 102 TYR A N 1
ATOM 796 C CA . TYR A 1 102 ? -12.258 8.688 -5.441 1.00 71.00 102 TYR A CA 1
ATOM 797 C C . TYR A 1 102 ? -13.664 8.245 -5.841 1.00 71.00 102 TYR A C 1
ATOM 799 O O . TYR A 1 102 ? -14.620 8.616 -5.163 1.00 71.00 102 TYR A O 1
ATOM 807 N N . ARG A 1 103 ? -13.830 7.508 -6.949 1.00 72.12 103 ARG A N 1
ATOM 808 C CA . ARG A 1 103 ? -15.174 7.082 -7.385 1.00 72.12 103 ARG A CA 1
ATOM 809 C C . ARG A 1 103 ? -15.557 5.707 -6.871 1.00 72.12 103 ARG A C 1
ATOM 811 O O . ARG A 1 103 ? -16.738 5.494 -6.623 1.00 72.12 103 ARG A O 1
ATOM 818 N N . ILE A 1 104 ? -14.591 4.794 -6.774 1.00 76.56 104 ILE A N 1
ATOM 819 C CA . ILE A 1 104 ? -14.879 3.378 -6.522 1.00 76.56 104 ILE A CA 1
ATOM 820 C C . ILE A 1 104 ? -14.017 2.760 -5.412 1.00 76.56 104 ILE A C 1
ATOM 822 O O . ILE A 1 104 ? -14.151 1.577 -5.125 1.00 76.56 104 ILE A O 1
ATOM 826 N N . GLY A 1 105 ? -13.169 3.555 -4.746 1.00 79.69 105 GLY A N 1
ATOM 827 C CA . GLY A 1 105 ? -12.411 3.125 -3.567 1.00 79.69 105 GLY A CA 1
ATOM 828 C C . GLY A 1 105 ? -11.280 2.136 -3.856 1.00 79.69 105 GLY A C 1
ATOM 829 O O . GLY A 1 105 ? -10.858 1.418 -2.952 1.00 79.69 105 GLY A O 1
ATOM 830 N N . VAL A 1 106 ? -10.789 2.079 -5.098 1.00 86.50 106 VAL A N 1
ATOM 831 C CA . VAL A 1 106 ? -9.701 1.177 -5.500 1.00 86.50 106 VAL A CA 1
ATOM 832 C C . VAL A 1 106 ? -8.348 1.849 -5.226 1.00 86.50 106 VAL A C 1
ATOM 834 O O . VAL A 1 106 ? -8.101 2.927 -5.775 1.00 86.50 106 VAL A O 1
ATOM 837 N N . PRO A 1 107 ? -7.454 1.227 -4.426 1.00 88.06 107 PRO A N 1
ATOM 838 C CA . PRO A 1 107 ? -6.112 1.744 -4.176 1.00 88.06 107 PRO A CA 1
ATOM 839 C C . PRO A 1 107 ? -5.339 1.957 -5.474 1.00 88.06 107 PRO A C 1
ATOM 841 O O . PRO A 1 107 ? -5.385 1.118 -6.375 1.00 88.06 107 PRO A O 1
ATOM 844 N N . CYS A 1 108 ? -4.603 3.057 -5.567 1.00 86.69 108 CYS A N 1
ATOM 845 C CA . CYS A 1 108 ? -3.956 3.462 -6.804 1.00 86.69 108 CYS A CA 1
ATOM 846 C C . CYS A 1 108 ? -2.467 3.764 -6.635 1.00 86.69 108 CYS A C 1
ATOM 848 O O . CYS A 1 108 ? -2.023 4.197 -5.576 1.00 86.69 108 CYS A O 1
ATOM 850 N N . VAL A 1 109 ? -1.705 3.562 -7.708 1.00 87.56 109 VAL A N 1
ATOM 851 C CA . VAL A 1 109 ? -0.351 4.080 -7.908 1.00 87.56 109 VAL A CA 1
ATOM 852 C C . VAL A 1 109 ? -0.323 4.815 -9.239 1.00 87.56 109 VAL A C 1
ATOM 854 O O . VAL A 1 109 ? -0.762 4.273 -10.243 1.00 87.56 109 VAL A O 1
ATOM 857 N N . ASP A 1 110 ? 0.219 6.022 -9.264 1.00 85.69 110 ASP A N 1
ATOM 858 C CA . ASP A 1 110 ? 0.439 6.831 -10.459 1.00 85.69 110 ASP A CA 1
ATOM 859 C C . ASP A 1 110 ? 1.919 7.214 -10.525 1.00 85.69 110 ASP A C 1
ATOM 861 O O . ASP A 1 110 ? 2.451 7.851 -9.611 1.00 85.69 110 ASP A O 1
ATOM 865 N N . ILE A 1 111 ? 2.594 6.746 -11.574 1.00 86.81 111 ILE A N 1
ATOM 866 C CA . ILE A 1 111 ? 4.027 6.929 -11.802 1.00 86.81 111 ILE A CA 1
ATOM 867 C C . ILE A 1 111 ? 4.193 7.879 -12.982 1.00 86.81 111 ILE A C 1
ATOM 869 O O . ILE A 1 111 ? 3.707 7.586 -14.074 1.00 86.81 111 ILE A O 1
ATOM 873 N N . ALA A 1 112 ? 4.913 8.983 -12.788 1.00 84.50 112 ALA A N 1
ATOM 874 C CA . ALA A 1 112 ? 5.136 9.961 -13.848 1.00 84.50 112 ALA A CA 1
ATOM 875 C C . ALA A 1 112 ? 6.516 10.612 -13.787 1.00 84.50 112 ALA A C 1
ATOM 877 O O . ALA A 1 112 ? 7.143 10.645 -12.731 1.00 84.50 112 ALA A O 1
ATOM 878 N N . ALA A 1 113 ? 6.987 11.135 -14.923 1.00 83.19 113 ALA A N 1
ATOM 879 C CA . ALA A 1 113 ? 8.172 11.985 -14.972 1.00 83.19 113 ALA A CA 1
ATOM 880 C C . ALA A 1 113 ? 7.772 13.461 -15.063 1.00 83.19 113 ALA A C 1
ATOM 882 O O . ALA A 1 113 ? 6.894 13.836 -15.846 1.00 83.19 113 ALA A O 1
ATOM 883 N N . PHE A 1 114 ? 8.458 14.303 -14.294 1.00 77.56 114 PHE A N 1
ATOM 884 C CA . PHE A 1 114 ? 8.325 15.756 -14.339 1.00 77.56 114 PHE A CA 1
ATOM 885 C C . PHE A 1 114 ? 9.667 16.394 -14.672 1.00 77.56 114 PHE A C 1
ATOM 887 O O . PHE A 1 114 ? 10.697 16.043 -14.098 1.00 77.56 114 PHE A O 1
ATOM 894 N N . GLN A 1 115 ? 9.674 17.341 -15.606 1.00 72.12 115 GLN A N 1
ATOM 895 C CA . GLN A 1 115 ? 10.869 18.144 -15.840 1.00 72.12 115 GLN A CA 1
ATOM 896 C C . GLN A 1 115 ? 10.968 19.254 -14.782 1.00 72.12 115 GLN A C 1
ATOM 898 O O . GLN A 1 115 ? 9.929 19.757 -14.347 1.00 72.12 115 GLN A O 1
ATOM 903 N N . PRO A 1 116 ? 12.186 19.648 -14.360 1.00 58.62 116 PRO A N 1
ATOM 904 C CA . PRO A 1 116 ? 12.385 20.627 -13.287 1.00 58.62 116 PRO A CA 1
ATOM 905 C C . PRO A 1 116 ? 11.714 21.990 -13.526 1.00 58.62 116 PRO A C 1
ATOM 907 O O . PRO A 1 116 ? 11.444 22.714 -12.572 1.00 58.62 116 PRO A O 1
ATOM 910 N N . ASP A 1 117 ? 11.459 22.346 -14.785 1.00 55.59 117 ASP A N 1
ATOM 911 C CA . ASP A 1 117 ? 10.881 23.615 -15.232 1.00 55.59 117 ASP A CA 1
ATOM 912 C C . ASP A 1 117 ? 9.377 23.532 -15.567 1.00 55.59 117 ASP A C 1
ATOM 914 O O . ASP A 1 117 ? 8.718 24.563 -15.732 1.00 55.59 117 ASP A O 1
ATOM 918 N N . GLN A 1 118 ? 8.790 22.331 -15.618 1.00 54.59 118 GLN A N 1
ATOM 919 C CA . GLN A 1 118 ? 7.372 22.148 -15.920 1.00 54.59 118 GLN A CA 1
ATOM 920 C C . GLN A 1 118 ? 6.516 22.198 -14.654 1.00 54.59 118 GLN A C 1
ATOM 922 O O . GLN A 1 118 ? 6.061 21.191 -14.117 1.00 54.59 118 GLN A O 1
ATOM 927 N N . THR A 1 119 ? 6.233 23.420 -14.210 1.00 46.31 119 THR A N 1
ATOM 928 C CA . THR A 1 119 ? 5.209 23.709 -13.189 1.00 46.31 119 THR A CA 1
ATOM 929 C C . THR A 1 119 ? 3.778 23.590 -13.732 1.00 46.31 119 THR A C 1
ATOM 931 O O . THR A 1 119 ? 2.821 23.513 -12.961 1.00 46.31 119 THR A O 1
ATOM 934 N N . SER A 1 120 ? 3.606 23.548 -15.059 1.00 47.84 120 SER A N 1
ATOM 935 C CA . SER A 1 120 ? 2.299 23.422 -15.710 1.00 47.84 120 SER A CA 1
ATOM 936 C C . SER A 1 120 ? 1.986 21.961 -16.037 1.00 47.84 120 SER A C 1
ATOM 938 O O . SER A 1 120 ? 2.821 21.226 -16.552 1.00 47.84 120 SER A O 1
ATOM 940 N N . GLY A 1 121 ? 0.761 21.519 -15.747 1.00 50.03 121 GLY A N 1
ATOM 941 C CA . GLY A 1 121 ? 0.293 20.147 -15.974 1.00 50.03 121 GLY A CA 1
ATOM 942 C C . GLY A 1 121 ? 0.176 19.712 -17.442 1.00 50.03 121 GLY A C 1
ATOM 943 O O . GLY A 1 121 ? -0.540 18.746 -17.696 1.00 50.03 121 GLY A O 1
ATOM 944 N N . ASN A 1 122 ? 0.838 20.400 -18.371 1.00 52.06 122 ASN A N 1
ATOM 945 C CA . ASN A 1 122 ? 0.778 20.145 -19.802 1.00 52.06 122 ASN A CA 1
ATOM 946 C C . ASN A 1 122 ? 1.655 18.947 -20.179 1.00 52.06 122 ASN A C 1
ATOM 948 O O . ASN A 1 122 ? 2.751 18.770 -19.654 1.00 52.06 122 ASN A O 1
ATOM 952 N N . TYR A 1 123 ? 1.166 18.113 -21.098 1.00 54.38 123 TYR A N 1
ATOM 953 C CA . TYR A 1 123 ? 2.012 17.115 -21.745 1.00 54.38 123 TYR A CA 1
ATOM 954 C C . TYR A 1 123 ? 3.103 17.835 -22.542 1.00 54.38 123 TYR A C 1
ATOM 956 O O . TYR A 1 123 ? 2.810 18.875 -23.144 1.00 54.38 123 TYR A O 1
ATOM 964 N N . PRO A 1 124 ? 4.338 17.306 -22.593 1.00 54.75 124 PRO A N 1
ATOM 965 C CA . PRO A 1 124 ? 5.329 17.839 -23.510 1.00 54.75 124 PRO A CA 1
ATOM 966 C C . PRO A 1 124 ? 4.727 17.844 -24.918 1.00 54.75 124 PRO A C 1
ATOM 968 O O . PRO A 1 124 ? 4.296 16.808 -25.424 1.00 54.75 124 PRO A O 1
ATOM 971 N N . ALA A 1 125 ? 4.684 19.024 -25.545 1.00 50.25 125 ALA A N 1
ATOM 972 C CA . ALA A 1 125 ? 4.111 19.216 -26.879 1.00 50.25 125 ALA A CA 1
ATOM 973 C C . ALA A 1 125 ? 4.823 18.377 -27.957 1.00 50.25 125 ALA A C 1
ATOM 975 O O . ALA A 1 125 ? 4.311 18.206 -29.061 1.00 50.25 125 ALA A O 1
ATOM 976 N N . HIS A 1 126 ? 6.001 17.840 -27.629 1.00 53.34 126 HIS A N 1
ATOM 977 C CA . HIS A 1 126 ? 6.805 17.015 -28.505 1.00 53.34 126 HIS A CA 1
ATOM 978 C C . HIS A 1 126 ? 7.226 15.721 -27.804 1.00 53.34 126 HIS A C 1
ATOM 980 O O . HIS A 1 126 ? 8.085 15.727 -26.925 1.00 53.34 126 HIS A O 1
ATOM 986 N N . ILE A 1 127 ? 6.668 14.594 -28.250 1.00 59.03 127 ILE A N 1
ATOM 987 C CA . ILE A 1 127 ? 7.293 13.284 -28.051 1.00 59.03 127 ILE A CA 1
ATOM 988 C C . ILE A 1 127 ? 8.458 13.213 -29.053 1.00 59.03 127 ILE A C 1
ATOM 990 O O . ILE A 1 127 ? 8.225 13.398 -30.258 1.00 59.03 127 ILE A O 1
ATOM 994 N N . PRO A 1 128 ? 9.713 13.010 -28.613 1.00 58.56 128 PRO A N 1
ATOM 995 C CA . PRO A 1 128 ? 10.841 12.893 -29.528 1.00 58.56 128 PRO A CA 1
ATOM 996 C C . PRO A 1 128 ? 10.615 11.738 -30.510 1.00 58.56 128 PRO A C 1
ATOM 998 O O . PRO A 1 128 ? 10.333 10.616 -30.100 1.00 58.56 128 PRO A O 1
ATOM 1001 N N . ARG A 1 129 ? 10.781 11.983 -31.819 1.00 57.84 129 ARG A N 1
ATOM 1002 C CA . ARG A 1 129 ? 10.672 10.932 -32.856 1.00 57.84 129 ARG A CA 1
ATOM 1003 C C . ARG A 1 129 ? 11.774 9.864 -32.758 1.00 57.84 129 ARG A C 1
ATOM 1005 O O . ARG A 1 129 ? 11.700 8.852 -33.447 1.00 57.84 129 ARG A O 1
ATOM 1012 N N . ARG A 1 130 ? 12.817 10.106 -31.958 1.00 62.50 130 ARG A N 1
ATOM 1013 C CA . ARG A 1 130 ? 13.910 9.171 -31.672 1.00 62.50 130 ARG A CA 1
ATOM 1014 C C . ARG A 1 130 ? 14.197 9.188 -30.177 1.00 62.50 130 ARG A C 1
ATOM 1016 O O . ARG A 1 130 ? 14.372 10.259 -29.604 1.00 62.50 130 ARG A O 1
ATOM 1023 N N . HIS A 1 131 ? 14.265 8.005 -29.581 1.00 71.50 131 HIS A N 1
ATOM 1024 C CA . HIS A 1 131 ? 14.635 7.828 -28.182 1.00 71.50 131 HIS A CA 1
ATOM 1025 C C . HIS A 1 131 ? 16.155 7.735 -28.066 1.00 71.50 131 HIS A C 1
ATOM 1027 O O . HIS A 1 131 ? 16.794 7.006 -28.828 1.00 71.50 131 HIS A O 1
ATOM 1033 N N . SER A 1 132 ? 16.732 8.493 -27.1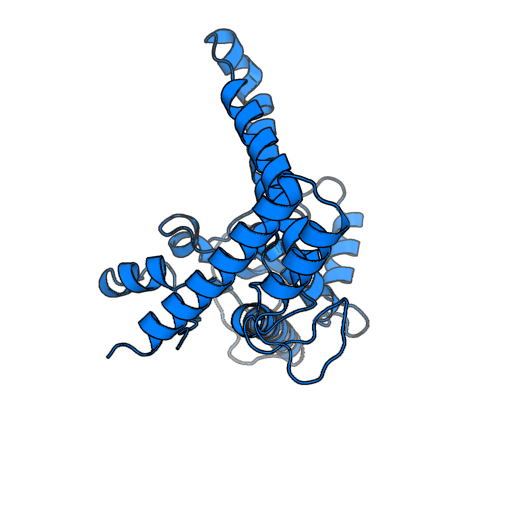37 1.00 80.38 132 SER A N 1
ATOM 1034 C CA . SER A 1 132 ? 18.158 8.408 -26.841 1.00 80.38 132 SER A CA 1
ATOM 1035 C C . SER A 1 132 ? 18.440 7.151 -26.006 1.00 80.38 132 SER A C 1
ATOM 1037 O O . SER A 1 132 ? 17.532 6.560 -25.411 1.00 80.38 132 SER A O 1
ATOM 1039 N N . SER A 1 133 ? 19.711 6.747 -25.909 1.00 81.94 133 SER A N 1
ATOM 1040 C CA . SER A 1 133 ? 20.125 5.724 -24.938 1.00 81.94 133 SER A CA 1
ATOM 1041 C C . SER A 1 133 ? 19.767 6.112 -23.502 1.00 81.94 133 SER A C 1
ATOM 1043 O O . SER A 1 133 ? 19.588 5.237 -22.663 1.00 81.94 133 SER A O 1
ATOM 1045 N N . GLU A 1 134 ? 19.658 7.412 -23.221 1.00 83.00 134 GLU A N 1
ATOM 1046 C CA . GLU A 1 134 ? 19.247 7.930 -21.922 1.00 83.00 134 GLU A CA 1
ATOM 1047 C C . GLU A 1 134 ? 17.741 7.746 -21.713 1.00 83.00 134 GLU A C 1
ATOM 1049 O O . GLU A 1 134 ? 17.339 7.158 -20.714 1.00 83.00 134 GLU A O 1
ATOM 1054 N N . THR A 1 135 ? 16.908 8.095 -22.700 1.00 84.12 135 THR A N 1
ATOM 1055 C CA . THR A 1 135 ? 15.453 7.879 -22.650 1.00 84.12 135 THR A CA 1
ATOM 1056 C C . THR A 1 135 ? 15.104 6.409 -22.387 1.00 84.12 135 THR A C 1
ATOM 1058 O O . THR A 1 135 ? 14.192 6.110 -21.616 1.00 84.12 135 THR A O 1
ATOM 1061 N N . ILE A 1 136 ? 15.855 5.474 -22.984 1.00 88.00 136 ILE A N 1
ATOM 1062 C CA . ILE A 1 136 ? 15.661 4.029 -22.780 1.00 88.00 136 ILE A CA 1
ATOM 1063 C C . ILE A 1 136 ? 15.866 3.634 -21.310 1.00 88.00 136 ILE A C 1
ATOM 1065 O O . ILE A 1 136 ? 15.114 2.800 -20.805 1.00 88.00 136 ILE A O 1
ATOM 1069 N N . LYS A 1 137 ? 16.826 4.240 -20.597 1.00 90.75 137 LYS A N 1
ATOM 1070 C CA . LYS A 1 137 ? 17.035 3.964 -19.164 1.00 90.75 137 LYS A CA 1
ATOM 1071 C C . LYS A 1 137 ? 15.826 4.379 -18.334 1.00 90.75 137 LYS A C 1
ATOM 1073 O O . LYS A 1 137 ? 15.419 3.629 -17.454 1.00 90.75 137 LYS A O 1
ATOM 1078 N N . TYR A 1 138 ? 15.211 5.522 -18.644 1.00 91.19 138 TYR A N 1
ATOM 1079 C CA . TYR A 1 138 ? 13.977 5.946 -17.978 1.00 91.19 138 TYR A CA 1
ATOM 1080 C C . TYR A 1 138 ? 12.840 4.963 -18.232 1.00 91.19 138 TYR A C 1
ATOM 1082 O O . TYR A 1 138 ? 12.215 4.509 -17.276 1.00 91.19 138 TYR A O 1
ATOM 1090 N N . TYR A 1 139 ? 12.595 4.577 -19.489 1.00 90.75 139 TYR A N 1
ATOM 1091 C CA . TYR A 1 139 ? 11.563 3.582 -19.800 1.00 90.75 139 TYR A CA 1
ATOM 1092 C C . TYR A 1 139 ? 11.808 2.247 -19.108 1.00 90.75 139 TYR A C 1
ATOM 1094 O O . TYR A 1 139 ? 10.856 1.638 -18.623 1.00 90.75 139 TYR A O 1
ATOM 1102 N N . LEU A 1 140 ? 13.067 1.820 -19.000 1.00 92.25 140 LEU A N 1
ATOM 1103 C CA . LEU A 1 140 ? 13.426 0.632 -18.240 1.00 92.25 140 LEU A CA 1
ATOM 1104 C C . LEU A 1 140 ? 13.058 0.788 -16.759 1.00 92.25 140 LEU A C 1
ATOM 1106 O O . LEU A 1 140 ? 12.410 -0.099 -16.210 1.00 92.25 140 LEU A O 1
ATOM 1110 N N . THR A 1 141 ? 13.388 1.917 -16.127 1.00 93.31 141 THR A N 1
ATOM 1111 C CA . THR A 1 141 ? 12.992 2.203 -14.740 1.00 93.31 141 THR A CA 1
ATOM 1112 C C . THR A 1 141 ? 11.465 2.211 -14.571 1.00 93.31 141 THR A C 1
ATOM 1114 O O . THR A 1 141 ? 10.960 1.571 -13.649 1.00 93.31 141 THR A O 1
ATOM 1117 N N . PHE A 1 142 ? 10.709 2.868 -15.462 1.00 92.62 142 PHE A N 1
ATOM 1118 C CA . PHE A 1 142 ? 9.236 2.856 -15.441 1.00 92.62 142 PHE A CA 1
ATOM 1119 C C . PHE A 1 142 ? 8.674 1.437 -15.559 1.00 92.62 142 PHE A C 1
ATOM 1121 O O . PHE A 1 142 ? 7.825 1.042 -14.759 1.00 92.62 142 PHE A O 1
ATOM 1128 N N . ALA A 1 143 ? 9.172 0.661 -16.524 1.00 93.12 143 ALA A N 1
ATOM 1129 C CA . ALA A 1 143 ? 8.745 -0.714 -16.741 1.00 93.12 143 ALA A CA 1
ATOM 1130 C C . ALA A 1 143 ? 9.053 -1.590 -15.521 1.00 93.12 143 ALA A C 1
ATOM 1132 O O . ALA A 1 143 ? 8.199 -2.359 -15.094 1.00 93.12 143 ALA A O 1
ATOM 1133 N N . GLN A 1 144 ? 10.234 -1.440 -14.916 1.00 94.44 144 GLN A N 1
ATOM 1134 C CA . GLN A 1 144 ? 10.622 -2.170 -13.708 1.00 94.44 144 GLN A CA 1
ATOM 1135 C C . GLN A 1 144 ? 9.721 -1.833 -12.515 1.00 94.44 144 GLN A C 1
ATOM 1137 O O . GLN A 1 144 ? 9.290 -2.747 -11.816 1.00 94.44 144 GLN A O 1
ATOM 1142 N N . LEU A 1 145 ? 9.397 -0.554 -12.292 1.00 93.06 145 LEU A N 1
ATOM 1143 C CA . LEU A 1 145 ? 8.467 -0.156 -11.230 1.00 93.06 145 LEU A CA 1
ATOM 1144 C C . LEU A 1 145 ? 7.072 -0.741 -11.461 1.00 93.06 145 LEU A C 1
ATOM 1146 O O . LEU A 1 145 ? 6.514 -1.358 -10.555 1.00 93.06 145 LEU A O 1
ATOM 1150 N N . TRP A 1 146 ? 6.524 -0.560 -12.665 1.00 93.19 146 TRP A N 1
ATOM 1151 C CA . TRP A 1 146 ? 5.180 -1.015 -13.013 1.00 93.19 146 TRP A CA 1
ATOM 1152 C C . TRP A 1 146 ? 5.056 -2.539 -12.925 1.00 93.19 146 TRP A C 1
ATOM 1154 O O . TRP A 1 146 ? 4.158 -3.040 -12.250 1.00 93.19 146 TRP A O 1
ATOM 1164 N N . LEU A 1 147 ? 5.998 -3.276 -13.524 1.00 92.62 147 LEU A N 1
ATOM 1165 C CA . LEU A 1 147 ? 6.017 -4.740 -13.494 1.00 92.62 147 LEU A CA 1
ATOM 1166 C C . LEU A 1 147 ? 6.198 -5.270 -12.075 1.00 92.62 147 LEU A C 1
ATOM 1168 O O . LEU A 1 147 ? 5.442 -6.143 -11.662 1.00 92.62 147 LEU A O 1
ATOM 1172 N N . GLN A 1 148 ? 7.163 -4.750 -11.310 1.00 92.56 148 GLN A N 1
ATOM 1173 C CA . GLN A 1 148 ? 7.405 -5.244 -9.954 1.00 92.56 148 GLN A CA 1
ATOM 1174 C C . GLN A 1 148 ? 6.198 -4.992 -9.046 1.00 92.56 148 GLN A C 1
ATOM 1176 O O . GLN A 1 148 ? 5.800 -5.892 -8.314 1.00 92.56 148 GLN A O 1
ATOM 1181 N N . MET A 1 149 ? 5.584 -3.806 -9.113 1.00 91.00 149 MET A N 1
ATOM 1182 C CA . MET A 1 149 ? 4.362 -3.513 -8.357 1.00 91.00 149 MET A CA 1
ATOM 1183 C C . MET A 1 149 ? 3.200 -4.410 -8.794 1.00 91.00 149 MET A C 1
ATOM 1185 O O . MET A 1 149 ? 2.496 -4.948 -7.943 1.00 91.00 149 MET A O 1
ATOM 1189 N N . GLY A 1 150 ? 3.025 -4.613 -10.103 1.00 90.44 150 GLY A N 1
ATOM 1190 C CA . GLY A 1 150 ? 2.011 -5.512 -10.651 1.00 90.44 150 GLY A CA 1
ATOM 1191 C C . GLY A 1 150 ? 2.186 -6.950 -10.165 1.00 90.44 150 GLY A C 1
ATOM 1192 O O . GLY A 1 150 ? 1.225 -7.550 -9.690 1.00 90.44 150 GLY A O 1
ATOM 1193 N N . PHE A 1 151 ? 3.411 -7.481 -10.202 1.00 87.44 151 PHE A N 1
ATOM 1194 C CA . PHE A 1 151 ? 3.721 -8.818 -9.692 1.00 87.44 151 PHE A CA 1
ATOM 1195 C C . PHE A 1 151 ? 3.518 -8.930 -8.186 1.00 87.44 151 PHE A C 1
ATOM 1197 O O . PHE A 1 151 ? 2.933 -9.906 -7.728 1.00 87.44 151 PHE A O 1
ATOM 1204 N N . ASP A 1 152 ? 3.949 -7.933 -7.418 1.00 85.38 152 ASP A N 1
ATOM 1205 C CA . ASP A 1 152 ? 3.770 -7.944 -5.971 1.00 85.38 152 ASP A CA 1
ATOM 1206 C C . ASP A 1 152 ? 2.277 -7.920 -5.596 1.00 85.38 152 ASP A C 1
ATOM 1208 O O . ASP A 1 152 ? 1.863 -8.595 -4.659 1.00 85.38 152 ASP A O 1
ATOM 1212 N N . ILE A 1 153 ? 1.444 -7.167 -6.319 1.00 86.94 153 ILE A N 1
ATOM 1213 C CA . ILE A 1 153 ? 0.003 -7.076 -6.046 1.00 86.94 153 ILE A CA 1
ATOM 1214 C C . ILE A 1 153 ? -0.739 -8.331 -6.518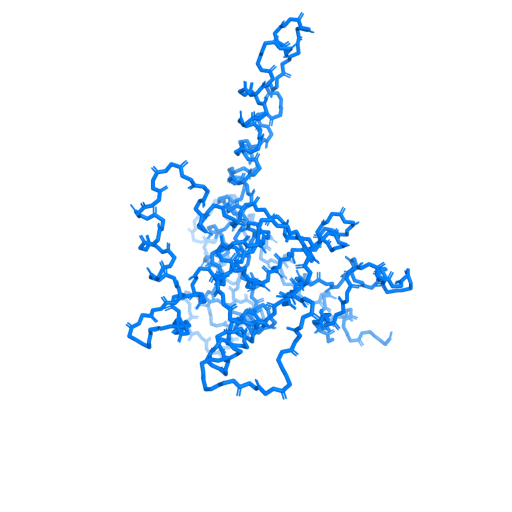 1.00 86.94 153 ILE A C 1
ATOM 1216 O O . ILE A 1 153 ? -1.563 -8.862 -5.777 1.00 86.94 153 ILE A O 1
ATOM 1220 N N . ALA A 1 154 ? -0.463 -8.802 -7.735 1.00 82.94 154 ALA A N 1
ATOM 1221 C CA . ALA A 1 154 ? -1.188 -9.911 -8.354 1.00 82.94 154 ALA A CA 1
ATOM 1222 C C . ALA A 1 154 ? -0.713 -11.290 -7.873 1.00 82.94 154 ALA A C 1
ATOM 1224 O O . ALA A 1 154 ? -1.493 -12.239 -7.855 1.00 82.94 154 ALA A O 1
ATOM 1225 N N . GLY A 1 155 ? 0.572 -11.409 -7.533 1.00 73.00 155 GLY A N 1
ATOM 1226 C CA . GLY A 1 155 ? 1.226 -12.673 -7.200 1.00 73.00 155 GLY A CA 1
ATOM 1227 C C . GLY A 1 155 ? 1.301 -12.981 -5.708 1.00 73.00 155 GLY A C 1
ATOM 1228 O O . GLY A 1 155 ? 1.681 -14.093 -5.350 1.00 73.00 155 GLY A O 1
ATOM 1229 N N . SER A 1 156 ? 0.952 -12.037 -4.831 1.00 74.00 156 SER A N 1
ATOM 1230 C CA . SER A 1 156 ? 0.988 -12.281 -3.386 1.00 74.00 156 SER A CA 1
ATOM 1231 C C . SER A 1 156 ? -0.274 -12.993 -2.899 1.00 74.00 156 SER A C 1
ATOM 1233 O O . SER A 1 156 ? -1.389 -12.618 -3.254 1.00 74.00 156 SER A O 1
ATOM 1235 N N . VAL A 1 157 ? -0.099 -13.984 -2.017 1.00 70.81 157 VAL A N 1
ATOM 1236 C CA . VAL A 1 157 ? -1.207 -14.686 -1.337 1.00 70.81 157 VAL A CA 1
ATOM 1237 C C . VAL A 1 157 ? -2.039 -13.708 -0.503 1.00 70.81 157 VAL A C 1
ATOM 1239 O O . VAL A 1 157 ? -3.269 -13.737 -0.535 1.00 70.81 157 VAL A O 1
ATOM 1242 N N . PHE A 1 158 ? -1.360 -12.806 0.206 1.00 78.56 158 PHE A N 1
ATOM 1243 C CA . PHE A 1 158 ? -1.962 -11.646 0.848 1.00 78.56 158 PHE A CA 1
ATOM 1244 C C . PHE A 1 158 ? -1.612 -10.401 0.048 1.00 78.56 158 PHE A C 1
ATOM 1246 O O . PHE A 1 158 ? -0.438 -10.144 -0.215 1.00 78.56 158 PHE A O 1
ATOM 1253 N N . THR A 1 159 ? -2.614 -9.598 -0.303 1.00 83.69 159 THR A N 1
ATOM 1254 C CA . THR A 1 159 ? -2.378 -8.307 -0.958 1.00 83.69 159 THR A CA 1
ATOM 1255 C C . THR A 1 159 ? -1.384 -7.488 -0.131 1.00 83.69 159 THR A C 1
ATOM 1257 O O . THR A 1 159 ? -1.581 -7.388 1.086 1.00 83.69 159 THR A O 1
ATOM 1260 N N . PRO A 1 160 ? -0.351 -6.878 -0.744 1.00 88.00 160 PRO A N 1
ATOM 1261 C CA . PRO A 1 160 ? 0.742 -6.208 -0.037 1.00 88.00 160 PRO A CA 1
ATOM 1262 C C . PRO A 1 160 ? 0.330 -4.829 0.509 1.00 88.00 160 PRO A C 1
ATOM 1264 O O . PRO A 1 160 ? 1.068 -3.850 0.396 1.00 88.00 160 PRO A O 1
ATOM 1267 N N . PHE A 1 161 ? -0.868 -4.743 1.080 1.00 91.06 161 PHE A N 1
ATOM 1268 C CA . PHE A 1 161 ? -1.427 -3.540 1.664 1.00 91.06 161 PHE A CA 1
ATOM 1269 C C . PHE A 1 161 ? -0.947 -3.369 3.097 1.00 91.06 161 PHE A C 1
ATOM 1271 O O . PHE A 1 161 ? -0.946 -4.309 3.896 1.00 91.06 161 PHE A O 1
ATOM 1278 N N . ASN A 1 162 ? -0.588 -2.135 3.431 1.00 90.94 162 ASN A N 1
ATOM 1279 C CA . ASN A 1 162 ? -0.327 -1.729 4.796 1.00 90.94 162 ASN A CA 1
ATOM 1280 C C . ASN A 1 162 ? -1.483 -0.858 5.300 1.00 90.94 162 ASN A C 1
ATOM 1282 O O . ASN A 1 162 ? -1.552 0.341 5.031 1.00 90.94 162 ASN A O 1
ATOM 1286 N N . VAL A 1 163 ? -2.389 -1.466 6.066 1.00 92.00 163 VAL A N 1
ATOM 1287 C CA . VAL A 1 163 ? -3.551 -0.753 6.623 1.00 92.00 163 VAL A CA 1
ATOM 1288 C C . VAL A 1 163 ? -3.167 0.219 7.739 1.00 92.00 163 VAL A C 1
ATOM 1290 O O . VAL A 1 163 ? -3.902 1.165 8.005 1.00 92.00 163 VAL A O 1
ATOM 1293 N N . VAL A 1 164 ? -2.005 0.020 8.371 1.00 92.81 164 VAL A N 1
ATOM 1294 C CA . VAL A 1 164 ? -1.470 0.938 9.386 1.00 92.81 164 VAL A CA 1
ATOM 1295 C C . VAL A 1 164 ? -1.096 2.262 8.733 1.00 92.81 164 VAL A C 1
ATOM 1297 O O . VAL A 1 164 ? -1.463 3.304 9.259 1.00 92.81 164 VAL A O 1
ATOM 1300 N N . ARG A 1 165 ? -0.465 2.230 7.551 1.00 89.62 165 ARG A N 1
ATOM 1301 C CA . ARG A 1 165 ? -0.163 3.442 6.770 1.00 89.62 165 ARG A CA 1
ATOM 1302 C C . ARG A 1 165 ? -1.411 4.214 6.376 1.00 89.62 165 ARG A C 1
ATOM 1304 O O . ARG A 1 165 ? -1.429 5.437 6.463 1.00 89.62 165 ARG A O 1
ATOM 1311 N N . GLN A 1 166 ? -2.468 3.503 5.991 1.00 88.94 166 GLN A N 1
ATOM 1312 C CA . GLN A 1 166 ? -3.752 4.131 5.692 1.00 88.94 166 GLN A CA 1
ATOM 1313 C C . GLN A 1 166 ? -4.349 4.822 6.920 1.00 88.94 166 GLN A C 1
ATOM 1315 O O . GLN A 1 166 ? -4.787 5.965 6.818 1.00 88.94 166 GLN A O 1
ATOM 1320 N N . ALA A 1 167 ? -4.337 4.162 8.080 1.00 91.19 167 ALA A N 1
ATOM 1321 C CA . ALA A 1 167 ? -4.809 4.769 9.320 1.00 91.19 167 ALA A CA 1
ATOM 1322 C C . ALA A 1 167 ? -3.960 5.992 9.719 1.00 91.19 167 ALA A C 1
ATOM 1324 O O . ALA A 1 167 ? -4.520 7.036 10.045 1.00 91.19 167 ALA A O 1
ATOM 1325 N N . GLU A 1 168 ? -2.630 5.909 9.586 1.00 89.31 168 GLU A N 1
ATOM 1326 C CA . GLU A 1 168 ? -1.706 7.017 9.870 1.00 89.31 168 GLU A CA 1
ATOM 1327 C C . GLU A 1 168 ? -1.976 8.224 8.961 1.00 89.31 168 GLU A C 1
ATOM 1329 O O . GLU A 1 168 ? -1.944 9.369 9.411 1.00 89.31 168 GLU A O 1
ATOM 1334 N N . ALA A 1 169 ? -2.259 7.988 7.676 1.00 86.88 169 ALA A N 1
ATOM 1335 C CA . ALA A 1 169 ? -2.628 9.044 6.740 1.00 86.88 169 ALA A CA 1
ATOM 1336 C C . ALA A 1 169 ? -3.961 9.709 7.122 1.00 86.88 169 ALA A C 1
ATOM 1338 O O . ALA A 1 169 ? -4.051 10.933 7.124 1.00 86.88 169 ALA A O 1
ATOM 1339 N N . ILE A 1 170 ? -4.976 8.928 7.506 1.00 88.12 170 ILE A N 1
ATOM 1340 C CA . ILE A 1 170 ? -6.276 9.465 7.936 1.00 88.12 170 ILE A CA 1
ATOM 1341 C C . ILE A 1 170 ? -6.135 10.297 9.219 1.00 88.12 170 ILE A C 1
ATOM 1343 O O . ILE A 1 170 ? -6.689 11.393 9.285 1.00 88.12 170 ILE A O 1
ATOM 1347 N N . CYS A 1 171 ? -5.362 9.828 10.204 1.00 88.75 171 CYS A N 1
ATOM 1348 C CA . CYS A 1 171 ? -5.061 10.596 11.417 1.00 88.75 171 CYS A CA 1
ATOM 1349 C C . CYS A 1 171 ? -4.417 11.948 11.075 1.00 88.75 171 CYS A C 1
ATOM 1351 O O . CYS A 1 171 ? -4.905 12.984 11.521 1.00 88.75 171 CYS A O 1
ATOM 1353 N N . ARG A 1 172 ? -3.396 11.956 10.204 1.00 87.31 172 ARG A N 1
ATOM 1354 C CA . ARG A 1 172 ? -2.735 13.196 9.759 1.00 87.31 172 ARG A CA 1
ATOM 1355 C C . ARG A 1 172 ? -3.698 14.166 9.074 1.00 87.31 172 ARG A C 1
ATOM 1357 O O . ARG A 1 172 ? -3.635 15.360 9.337 1.00 87.31 172 ARG A O 1
ATOM 1364 N N . LEU A 1 173 ? -4.626 13.673 8.249 1.00 86.62 173 LEU A N 1
ATOM 1365 C CA . LEU A 1 173 ? -5.647 14.521 7.619 1.00 86.62 173 LEU A CA 1
ATOM 1366 C C . LEU A 1 173 ? -6.582 15.178 8.647 1.00 86.62 173 LEU A C 1
ATOM 1368 O O . LEU A 1 173 ? -6.982 16.329 8.463 1.00 86.62 173 LEU A O 1
ATOM 1372 N N . VAL A 1 174 ? -6.937 14.466 9.721 1.00 89.75 174 VAL A N 1
ATOM 1373 C CA . VAL A 1 174 ? -7.751 15.022 10.815 1.00 89.75 174 VAL A CA 1
ATOM 1374 C C . VAL A 1 174 ? -6.960 16.049 11.624 1.00 89.75 174 VAL A C 1
ATOM 1376 O O . VAL A 1 174 ? -7.503 17.111 11.938 1.00 89.75 174 VAL A O 1
ATOM 1379 N N . ASP A 1 175 ? -5.683 15.787 11.897 1.00 89.00 175 ASP A N 1
ATOM 1380 C CA . ASP A 1 175 ? -4.793 16.736 12.572 1.00 89.00 175 ASP A CA 1
ATOM 1381 C C . ASP A 1 175 ? -4.622 18.021 11.746 1.00 89.00 175 ASP A C 1
ATOM 1383 O O . ASP A 1 175 ? -4.816 19.124 12.263 1.00 89.00 175 ASP A O 1
ATOM 1387 N N . ASP A 1 176 ? -4.366 17.893 10.441 1.00 87.44 176 ASP A N 1
ATOM 1388 C CA . ASP A 1 176 ? -4.252 19.021 9.512 1.00 87.44 176 ASP A CA 1
ATOM 1389 C C . ASP A 1 176 ? -5.544 19.846 9.464 1.00 87.44 176 ASP A C 1
ATOM 1391 O O . ASP A 1 176 ? -5.503 21.080 9.481 1.00 87.44 176 ASP A O 1
ATOM 1395 N N . LEU A 1 177 ? -6.708 19.186 9.434 1.00 90.25 177 LEU A N 1
ATOM 1396 C CA . LEU A 1 177 ? -8.014 19.846 9.482 1.00 90.25 177 LEU A CA 1
ATOM 1397 C C . LEU A 1 177 ? -8.192 20.614 10.799 1.00 90.25 177 LEU A C 1
ATOM 1399 O O . LEU A 1 177 ? -8.608 21.777 10.776 1.00 90.25 177 LEU A O 1
ATOM 1403 N N . SER A 1 178 ? -7.846 19.989 11.927 1.00 92.44 178 SER A N 1
ATOM 1404 C CA . SER A 1 178 ? -7.925 20.583 13.265 1.00 92.44 178 SER A CA 1
ATOM 1405 C C . SER A 1 178 ? -7.058 21.838 13.379 1.00 92.44 178 SER A C 1
ATOM 1407 O O . SER A 1 178 ? -7.532 22.886 13.822 1.00 92.44 178 SER A O 1
ATOM 1409 N N . VAL A 1 179 ? -5.811 21.774 12.901 1.00 93.25 179 VAL A N 1
ATOM 1410 C CA . VAL A 1 179 ? -4.875 22.906 12.912 1.00 93.25 179 VAL A CA 1
ATOM 1411 C C . VAL A 1 179 ? -5.361 24.019 11.983 1.00 93.25 179 VAL A C 1
ATOM 1413 O O . VAL A 1 179 ? -5.495 25.172 12.410 1.00 93.25 179 VAL A O 1
ATOM 1416 N N . LYS A 1 180 ? -5.676 23.676 10.728 1.00 94.25 180 LYS A N 1
ATOM 1417 C CA . LYS A 1 180 ? -6.024 24.637 9.673 1.00 94.25 180 LYS A CA 1
ATOM 1418 C C . LYS A 1 180 ? -7.299 25.422 9.972 1.00 94.25 180 LYS A C 1
ATOM 1420 O O . LYS A 1 180 ? -7.362 26.608 9.658 1.00 94.25 180 LYS A O 1
ATOM 1425 N N . TYR A 1 181 ? -8.304 24.782 10.566 1.00 95.69 181 TYR A N 1
ATOM 1426 C CA . TYR A 1 181 ? -9.609 25.394 10.833 1.00 95.69 181 TYR A CA 1
ATOM 1427 C C . TYR A 1 181 ? -9.850 25.690 12.320 1.00 95.69 181 TYR A C 1
ATOM 1429 O O . TYR A 1 181 ? -10.976 25.995 12.709 1.00 95.69 181 TYR A O 1
ATOM 1437 N N . SER A 1 182 ? -8.801 25.654 13.149 1.00 95.81 182 SER A N 1
ATOM 1438 C CA . SER A 1 182 ? -8.885 25.807 14.610 1.00 95.81 182 SER A CA 1
ATOM 1439 C C . SER A 1 182 ? -9.682 27.034 15.074 1.00 95.81 182 SER A C 1
ATOM 1441 O O . SER A 1 182 ? -10.505 26.924 15.984 1.00 95.81 182 SER A O 1
ATOM 1443 N N . SER A 1 183 ? -9.481 28.198 14.449 1.00 96.38 183 SER A N 1
ATOM 1444 C CA . SER A 1 183 ? -10.214 29.428 14.778 1.00 96.38 183 SER A CA 1
ATOM 1445 C C . SER A 1 183 ? -11.704 29.314 14.449 1.00 96.38 183 SER A C 1
ATOM 1447 O O . SER A 1 183 ? -12.539 29.568 15.311 1.00 96.38 183 SER A O 1
ATOM 1449 N N . LEU A 1 184 ? -12.040 28.865 13.237 1.00 97.50 184 LEU A N 1
ATOM 1450 C CA . LEU A 1 184 ? -13.41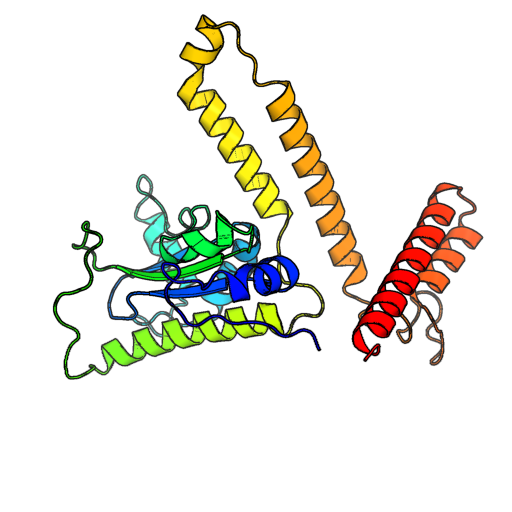8 28.703 12.767 1.00 97.50 184 LEU A CA 1
ATOM 1451 C C . LEU A 1 184 ? -14.192 27.681 13.600 1.00 97.50 184 LEU A C 1
ATOM 1453 O O . LEU A 1 184 ? -15.339 27.938 13.962 1.00 97.50 184 LEU A O 1
ATOM 1457 N N . LEU A 1 185 ? -13.565 26.553 13.937 1.00 97.38 185 LEU A N 1
ATOM 1458 C CA . LEU A 1 185 ? -14.166 25.525 14.784 1.00 97.38 185 LEU A CA 1
ATOM 1459 C C . LEU A 1 185 ? -14.499 26.088 16.172 1.00 97.38 185 LEU A C 1
ATOM 1461 O O . LEU A 1 185 ? -15.629 25.949 16.634 1.00 97.38 185 LEU A O 1
ATOM 1465 N N . ARG A 1 186 ? -13.559 26.816 16.794 1.00 95.75 186 ARG A N 1
ATOM 1466 C CA . ARG A 1 186 ? -13.769 27.451 18.106 1.00 95.75 186 ARG A CA 1
ATOM 1467 C C . ARG A 1 186 ? -14.852 28.524 18.071 1.00 95.75 186 ARG A C 1
ATOM 1469 O O . ARG A 1 186 ? -15.732 28.512 18.924 1.00 95.75 186 ARG A O 1
ATOM 1476 N N . THR A 1 187 ? -14.820 29.425 17.089 1.00 97.88 187 THR A N 1
ATOM 1477 C CA . THR A 1 187 ? -15.813 30.505 16.963 1.00 97.88 187 THR A CA 1
ATOM 1478 C C . THR A 1 187 ? -17.232 29.969 16.786 1.00 97.88 187 THR A C 1
ATOM 1480 O O . THR A 1 187 ? -18.174 30.583 17.273 1.00 97.88 187 THR A O 1
ATOM 1483 N N . ASN A 1 188 ? -17.391 28.817 16.131 1.00 97.75 188 ASN A N 1
ATOM 1484 C CA . ASN A 1 188 ? -18.695 28.197 15.892 1.00 97.75 188 ASN A CA 1
ATOM 1485 C C . ASN A 1 188 ? -19.047 27.096 16.907 1.00 97.75 188 ASN A C 1
ATOM 1487 O O . ASN A 1 188 ? -20.032 26.391 16.711 1.00 97.75 188 ASN A O 1
ATOM 1491 N N . ASN A 1 189 ? -18.265 26.938 17.982 1.00 96.88 189 ASN A N 1
ATOM 1492 C CA . ASN A 1 189 ? -18.463 25.906 19.005 1.00 96.88 189 ASN A CA 1
ATOM 1493 C C . ASN A 1 189 ? -18.553 24.472 18.431 1.00 96.88 189 ASN A C 1
ATOM 1495 O O . ASN A 1 189 ? -19.339 23.645 18.892 1.00 96.88 189 ASN A O 1
ATOM 1499 N N . ILE A 1 190 ? -17.757 24.181 17.398 1.00 97.50 190 ILE A N 1
ATOM 1500 C CA . ILE A 1 190 ? -17.664 22.864 16.760 1.00 97.50 190 ILE A CA 1
ATOM 1501 C C . ILE A 1 190 ? -16.445 22.134 17.326 1.00 97.50 190 ILE A C 1
ATOM 1503 O O . ILE A 1 190 ? -15.322 22.631 17.256 1.00 97.50 190 ILE A O 1
ATOM 1507 N N . THR A 1 191 ? -16.663 20.928 17.850 1.00 95.88 191 THR A N 1
ATOM 1508 C CA . THR A 1 191 ? -15.598 20.024 18.306 1.00 95.88 191 THR A CA 1
ATOM 1509 C C . THR A 1 191 ? -15.348 18.909 17.292 1.00 95.88 191 THR A C 1
ATOM 1511 O O . THR A 1 191 ? -16.271 18.432 16.633 1.00 95.88 191 THR A O 1
ATOM 1514 N N . LEU A 1 192 ? -14.092 18.472 17.191 1.00 96.31 192 LEU A N 1
ATOM 1515 C CA . LEU A 1 192 ? -13.677 17.310 16.399 1.00 96.31 192 LEU A CA 1
ATOM 1516 C C . LEU A 1 192 ? -13.424 16.069 17.262 1.00 96.31 192 LEU A C 1
ATOM 1518 O O . LEU A 1 192 ? -12.922 15.074 16.754 1.00 96.31 192 LEU A O 1
ATOM 1522 N N . GLU A 1 193 ? -13.755 16.106 18.553 1.00 95.81 193 GLU A N 1
ATOM 1523 C CA . GLU A 1 193 ? -13.438 15.037 19.508 1.00 95.81 193 GLU A CA 1
ATOM 1524 C C . GLU A 1 193 ? -13.912 13.653 19.043 1.00 95.81 193 GLU A C 1
ATOM 1526 O O . GLU A 1 193 ? -13.130 12.707 19.029 1.00 95.81 193 GLU A O 1
ATOM 1531 N N . PHE A 1 194 ? -15.157 13.534 18.572 1.00 96.62 194 PHE A N 1
ATOM 1532 C CA . PHE A 1 194 ? -15.672 12.265 18.047 1.00 96.62 194 PHE A CA 1
ATOM 1533 C C . PHE A 1 194 ? -14.901 11.771 16.819 1.00 96.62 194 PHE A C 1
ATOM 1535 O O . PHE A 1 194 ? -14.661 10.573 16.689 1.00 96.62 194 PHE A O 1
ATOM 1542 N N . LEU A 1 195 ? -14.495 12.685 15.931 1.00 95.56 195 LEU A N 1
ATOM 1543 C CA . LEU A 1 195 ? -13.711 12.345 14.746 1.00 95.56 195 LEU A CA 1
ATOM 1544 C C . LEU A 1 195 ? -12.306 11.871 15.138 1.00 95.56 195 LEU A C 1
ATOM 1546 O O . LEU A 1 195 ? -11.857 10.841 14.646 1.00 95.56 195 LEU A O 1
ATOM 1550 N N . ILE A 1 196 ? -11.654 12.580 16.061 1.00 96.06 196 ILE A N 1
ATOM 1551 C CA . ILE A 1 196 ? -10.329 12.231 16.592 1.00 96.06 196 ILE A CA 1
ATOM 1552 C C . ILE A 1 196 ? -10.371 10.864 17.289 1.00 96.06 196 ILE A C 1
ATOM 1554 O O . ILE A 1 196 ? -9.515 10.015 17.038 1.00 96.06 196 ILE A O 1
ATOM 1558 N N . ASN A 1 197 ? -11.387 10.613 18.117 1.00 96.31 197 ASN A N 1
ATOM 1559 C CA . ASN A 1 197 ? -11.553 9.330 18.798 1.00 96.31 197 ASN A CA 1
ATOM 1560 C C . ASN A 1 197 ? -11.754 8.187 17.789 1.00 96.31 197 ASN A C 1
ATOM 1562 O O . ASN A 1 197 ? -11.117 7.141 17.913 1.00 96.31 197 ASN A O 1
ATOM 1566 N N . ALA A 1 198 ? -12.564 8.402 16.747 1.00 97.06 198 ALA A N 1
ATOM 1567 C CA . ALA A 1 198 ? -12.774 7.412 15.692 1.00 97.06 198 ALA A CA 1
ATOM 1568 C C . ALA A 1 198 ? -11.482 7.094 14.916 1.00 97.06 198 ALA A C 1
ATOM 1570 O O . ALA A 1 198 ? -11.219 5.930 14.608 1.00 97.06 198 ALA A O 1
ATOM 1571 N N . THR A 1 199 ? -10.638 8.090 14.620 1.00 93.31 199 THR A N 1
ATOM 1572 C CA . THR A 1 199 ? -9.358 7.841 13.935 1.00 93.31 199 THR A CA 1
ATOM 1573 C C . THR A 1 199 ? -8.337 7.145 14.833 1.00 93.31 199 THR A C 1
ATOM 1575 O O . THR A 1 199 ? -7.592 6.289 14.358 1.00 93.31 199 THR A O 1
ATOM 1578 N N . GLN A 1 200 ? -8.332 7.434 16.137 1.00 94.56 200 GLN A N 1
ATOM 1579 C CA . GLN A 1 200 ? -7.503 6.711 17.108 1.00 94.56 200 GLN A CA 1
ATOM 1580 C C . GLN A 1 200 ? -7.928 5.243 17.247 1.00 94.56 200 GLN A C 1
ATOM 1582 O O . GLN A 1 200 ? -7.075 4.353 17.272 1.00 94.56 200 GLN A O 1
ATOM 1587 N N . GLU A 1 201 ? -9.235 4.972 17.276 1.00 96.88 201 GLU A N 1
ATOM 1588 C CA . GLU A 1 201 ? -9.766 3.607 17.270 1.00 96.88 201 GLU A CA 1
ATOM 1589 C C . GLU A 1 201 ? -9.381 2.870 15.979 1.00 96.88 201 GLU A C 1
ATOM 1591 O O . GLU A 1 201 ? -8.846 1.760 16.037 1.00 96.88 201 GLU A O 1
ATOM 1596 N N . LEU A 1 202 ? -9.543 3.514 14.816 1.00 95.00 202 LEU A N 1
ATOM 1597 C CA . LEU A 1 202 ? -9.100 2.975 13.528 1.00 95.00 202 LEU A CA 1
ATOM 1598 C C . LEU A 1 202 ? -7.607 2.618 13.548 1.00 95.00 202 LEU A C 1
ATOM 1600 O O . LEU A 1 202 ? -7.230 1.530 13.111 1.00 95.00 202 LEU A O 1
ATOM 1604 N N . GLN A 1 203 ? -6.758 3.497 14.082 1.00 93.62 203 GLN A N 1
ATOM 1605 C CA . GLN A 1 203 ? -5.321 3.257 14.207 1.00 93.62 203 GLN A CA 1
ATOM 1606 C C . GLN A 1 203 ? -5.015 2.045 15.096 1.00 93.62 203 GLN A C 1
ATOM 1608 O O . GLN A 1 203 ? -4.153 1.226 14.759 1.00 93.62 203 GLN A O 1
ATOM 1613 N N . ALA A 1 204 ? -5.711 1.905 16.226 1.00 94.50 204 ALA A N 1
ATOM 1614 C CA . ALA A 1 204 ? -5.545 0.769 17.126 1.00 94.50 204 ALA A CA 1
ATOM 1615 C C . ALA A 1 204 ? -5.945 -0.552 16.445 1.00 94.50 204 ALA A C 1
ATOM 1617 O O . ALA A 1 204 ? -5.172 -1.518 16.463 1.00 94.50 204 ALA A O 1
ATOM 1618 N N . VAL A 1 205 ? -7.101 -0.569 15.773 1.00 96.06 205 VAL A N 1
ATOM 1619 C CA . VAL A 1 205 ? -7.613 -1.736 15.039 1.00 96.06 205 VAL A CA 1
ATOM 1620 C C . VAL A 1 205 ? -6.702 -2.099 13.864 1.00 96.06 205 VAL A C 1
ATOM 1622 O O . VAL A 1 205 ? -6.367 -3.272 13.691 1.00 96.06 205 VAL A O 1
ATOM 1625 N N . ALA A 1 206 ? -6.224 -1.120 13.091 1.00 93.81 206 ALA A N 1
ATOM 1626 C CA . ALA A 1 206 ? -5.292 -1.344 11.984 1.00 93.81 206 ALA A CA 1
ATOM 1627 C C . ALA A 1 206 ? -3.975 -1.976 12.467 1.00 93.81 206 ALA A C 1
ATOM 1629 O O . ALA A 1 206 ? -3.478 -2.936 11.870 1.00 93.81 206 ALA A O 1
ATOM 1630 N N . ASN A 1 207 ? -3.438 -1.492 13.591 1.00 93.44 207 ASN A N 1
ATOM 1631 C CA . ASN A 1 207 ? -2.243 -2.055 14.219 1.00 93.44 207 ASN A CA 1
ATOM 1632 C C . ASN A 1 207 ? -2.449 -3.499 14.691 1.00 93.44 207 ASN A C 1
ATOM 1634 O O . ASN A 1 207 ? -1.545 -4.331 14.582 1.00 93.44 207 ASN A O 1
ATOM 1638 N N . GLU A 1 208 ? -3.612 -3.822 15.253 1.00 91.00 208 GLU A N 1
ATOM 1639 C CA . GLU A 1 208 ? -3.942 -5.197 15.630 1.00 91.00 208 GLU A CA 1
ATOM 1640 C C . GLU A 1 208 ? -4.093 -6.104 14.405 1.00 91.00 208 GLU A C 1
ATOM 1642 O O . GLU A 1 208 ? -3.503 -7.186 14.358 1.00 91.00 208 GLU A O 1
ATOM 1647 N N . PHE A 1 209 ? -4.817 -5.647 13.384 1.00 89.00 209 PHE A N 1
ATOM 1648 C CA . PHE A 1 209 ? -5.010 -6.381 12.140 1.00 89.00 209 PHE A CA 1
ATOM 1649 C C . PHE A 1 209 ? -3.675 -6.713 11.465 1.00 89.00 209 PHE A C 1
ATOM 1651 O O . PHE A 1 209 ? -3.403 -7.879 11.173 1.00 89.00 209 PHE A O 1
ATOM 1658 N N . GLN A 1 210 ? -2.795 -5.723 11.293 1.00 87.31 210 GLN A N 1
ATOM 1659 C CA . GLN A 1 210 ? -1.502 -5.927 10.640 1.00 87.31 210 GLN A CA 1
ATOM 1660 C C . GLN A 1 210 ? -0.585 -6.869 11.437 1.00 87.31 210 GLN A C 1
ATOM 1662 O O . GLN A 1 210 ? 0.147 -7.663 10.840 1.00 87.31 210 GLN A O 1
ATOM 1667 N N . ARG A 1 211 ? -0.625 -6.823 12.779 1.00 85.94 211 ARG A N 1
ATOM 1668 C CA . ARG A 1 211 ? 0.093 -7.784 13.638 1.00 85.94 211 ARG A CA 1
ATOM 1669 C C . ARG A 1 211 ? -0.435 -9.203 13.444 1.00 85.94 211 ARG A C 1
ATOM 1671 O O . ARG A 1 211 ? 0.359 -10.124 13.275 1.00 85.94 211 ARG A O 1
ATOM 1678 N N . ASN A 1 212 ? -1.755 -9.370 13.419 1.00 80.94 212 ASN A N 1
ATOM 1679 C CA . ASN A 1 212 ? -2.396 -10.668 13.225 1.00 80.94 212 ASN A CA 1
ATOM 1680 C C . ASN A 1 212 ? -2.076 -11.267 11.847 1.00 80.94 212 ASN A C 1
ATOM 1682 O O . ASN A 1 212 ? -1.777 -12.460 11.772 1.00 80.94 212 ASN A O 1
ATOM 1686 N N . LEU A 1 213 ? -2.046 -10.448 10.788 1.00 77.62 213 LEU A N 1
ATOM 1687 C CA . LEU A 1 213 ? -1.650 -10.892 9.448 1.00 77.62 213 LEU A CA 1
ATOM 1688 C C . LEU A 1 213 ? -0.224 -11.453 9.427 1.00 77.62 213 LEU A C 1
ATOM 1690 O O . LEU A 1 213 ? -0.013 -12.555 8.931 1.00 77.62 213 LEU A O 1
ATOM 1694 N N . LYS A 1 214 ? 0.742 -10.757 10.045 1.00 71.12 214 LYS A N 1
ATOM 1695 C CA . LYS A 1 214 ? 2.136 -11.237 10.128 1.00 71.12 214 LYS A CA 1
ATOM 1696 C C . LYS A 1 214 ? 2.258 -12.597 10.822 1.00 71.12 214 LYS A C 1
ATOM 1698 O O . LYS A 1 214 ? 3.143 -13.373 10.493 1.00 71.12 214 LYS A O 1
ATOM 1703 N N . THR A 1 215 ? 1.377 -12.903 11.777 1.00 64.12 215 THR A N 1
ATOM 1704 C CA . THR A 1 215 ? 1.365 -14.223 12.432 1.00 64.12 215 THR A CA 1
ATOM 1705 C C . THR A 1 215 ? 0.705 -15.330 11.602 1.00 64.12 215 THR A C 1
ATOM 1707 O O . THR A 1 215 ? 0.921 -16.503 11.898 1.00 64.12 215 THR A O 1
ATOM 1710 N N . GLN A 1 216 ? -0.092 -14.985 10.584 1.00 59.75 216 GLN A N 1
ATOM 1711 C CA . GLN A 1 216 ? -0.726 -15.943 9.664 1.00 59.75 216 GLN A CA 1
ATOM 1712 C C . GLN A 1 216 ? 0.124 -16.254 8.424 1.00 59.75 216 GLN A C 1
ATOM 1714 O O . GLN A 1 216 ? -0.077 -17.305 7.824 1.00 59.75 216 GLN A O 1
ATOM 1719 N N . ASP A 1 217 ? 1.086 -15.393 8.089 1.00 52.88 217 ASP A N 1
ATOM 1720 C CA . ASP A 1 217 ? 1.975 -15.498 6.917 1.00 52.88 217 ASP A CA 1
ATOM 1721 C C . ASP A 1 217 ? 2.740 -16.839 6.834 1.00 52.88 217 ASP A C 1
ATOM 1723 O O . ASP A 1 217 ? 3.060 -17.323 5.759 1.00 52.88 217 ASP A O 1
ATOM 1727 N N . ASN A 1 218 ? 2.941 -17.533 7.960 1.00 51.75 218 ASN A N 1
ATOM 1728 C CA . ASN A 1 218 ? 3.643 -18.822 7.979 1.00 51.75 218 ASN A CA 1
ATOM 1729 C C . ASN A 1 218 ? 2.782 -20.044 7.585 1.00 51.75 218 ASN A C 1
ATOM 1731 O O . ASN A 1 218 ? 3.289 -21.167 7.653 1.00 51.75 218 ASN A O 1
ATOM 1735 N N . LYS A 1 219 ? 1.494 -19.885 7.222 1.00 56.16 219 LYS A N 1
ATOM 1736 C CA . LYS A 1 219 ? 0.598 -21.005 6.843 1.00 56.16 219 LYS A CA 1
ATOM 1737 C C . LYS A 1 219 ? -0.338 -20.645 5.696 1.00 56.16 219 LYS A C 1
ATOM 1739 O O . LYS A 1 219 ? -1.496 -20.291 5.900 1.00 56.16 219 LYS A O 1
ATOM 1744 N N . GLU A 1 220 ? 0.172 -20.793 4.481 1.00 62.75 220 GLU A N 1
ATOM 1745 C CA . GLU A 1 220 ? -0.482 -20.325 3.254 1.00 62.75 220 GLU A CA 1
ATOM 1746 C C . GLU A 1 220 ? -1.713 -21.153 2.847 1.00 62.75 220 GLU A C 1
ATOM 1748 O O . GLU A 1 220 ? -2.653 -20.626 2.255 1.00 62.75 220 GLU A O 1
ATOM 1753 N N . HIS A 1 221 ? -1.764 -22.443 3.199 1.00 71.00 221 HIS A N 1
ATOM 1754 C CA . HIS A 1 221 ? -2.865 -23.320 2.802 1.00 71.00 221 HIS A CA 1
ATOM 1755 C C . HIS A 1 221 ? -3.743 -23.714 4.000 1.00 71.00 221 HIS A C 1
ATOM 1757 O O . HIS A 1 221 ? -3.372 -24.535 4.838 1.00 71.00 221 HIS A O 1
ATOM 1763 N N . VAL A 1 222 ? -4.978 -23.198 4.026 1.00 77.62 222 VAL A N 1
ATOM 1764 C CA . VAL A 1 222 ? -5.932 -23.394 5.139 1.00 77.62 222 VAL A CA 1
ATOM 1765 C C . VAL A 1 222 ? -6.345 -24.851 5.371 1.00 77.62 222 VAL A C 1
ATOM 1767 O O . VAL A 1 222 ? -6.716 -25.200 6.485 1.00 77.62 222 VAL A O 1
ATOM 1770 N N . VAL A 1 223 ? -6.298 -25.697 4.335 1.00 79.19 223 VAL A N 1
ATOM 1771 C CA . VAL A 1 223 ? -6.556 -27.149 4.425 1.00 79.19 223 VAL A CA 1
ATOM 1772 C C . VAL A 1 223 ? -5.281 -27.976 4.632 1.00 79.19 223 VAL A C 1
ATOM 1774 O O . VAL A 1 223 ? -5.280 -28.848 5.497 1.00 79.19 223 VAL A O 1
ATOM 1777 N N . PHE A 1 224 ? -4.214 -27.718 3.869 1.00 77.69 224 PHE A N 1
ATOM 1778 C CA . PHE A 1 224 ? -3.019 -28.560 3.786 1.00 77.69 224 PHE A CA 1
ATOM 1779 C C . PHE A 1 224 ? -1.757 -27.762 4.122 1.00 77.69 224 PHE A C 1
ATOM 1781 O O . PHE A 1 224 ? -1.024 -27.327 3.240 1.00 77.69 224 PHE A O 1
ATOM 1788 N N . SER A 1 225 ? -1.495 -27.556 5.407 1.00 71.62 225 SER A N 1
ATOM 1789 C CA . SER A 1 225 ? -0.238 -26.970 5.875 1.00 71.62 225 SER A CA 1
ATOM 1790 C C . SER A 1 225 ? 0.158 -27.627 7.208 1.00 71.62 225 SER A C 1
ATOM 1792 O O . SER A 1 225 ? -0.727 -28.096 7.929 1.00 71.62 225 SER A O 1
ATOM 1794 N N . PRO A 1 226 ? 1.457 -27.738 7.541 1.00 67.56 226 PRO A N 1
ATOM 1795 C CA . PRO A 1 226 ? 1.886 -28.366 8.788 1.00 67.56 226 PRO A CA 1
ATOM 1796 C C . PRO A 1 226 ? 1.352 -27.641 10.034 1.00 67.56 226 PRO A C 1
ATOM 1798 O O . PRO A 1 226 ? 1.306 -26.408 10.102 1.00 67.56 226 PRO A O 1
ATOM 1801 N N . THR A 1 227 ? 0.977 -28.396 11.067 1.00 69.00 227 THR A N 1
ATOM 1802 C CA . THR A 1 227 ? 0.664 -27.851 12.402 1.00 69.00 227 THR A CA 1
ATOM 1803 C C . THR A 1 227 ? 1.931 -27.426 13.151 1.00 69.00 227 THR A C 1
ATOM 1805 O O . THR A 1 227 ? 3.007 -27.962 12.907 1.00 69.00 227 THR A O 1
ATOM 1808 N N . TYR A 1 228 ? 1.823 -26.445 14.057 1.00 66.62 228 TYR A N 1
ATOM 1809 C CA . TYR A 1 228 ? 2.962 -25.959 14.856 1.00 66.62 228 TYR A CA 1
ATOM 1810 C C . TYR A 1 228 ? 3.400 -26.975 15.915 1.00 66.62 228 TYR A C 1
ATOM 1812 O O . TYR A 1 228 ? 4.586 -27.086 16.205 1.00 66.62 228 TYR A O 1
ATOM 1820 N N . PHE A 1 229 ? 2.441 -27.699 16.496 1.00 66.88 229 PHE A N 1
ATOM 1821 C CA . PHE A 1 229 ? 2.680 -28.554 17.665 1.00 66.88 229 PHE A CA 1
ATOM 1822 C C . PHE A 1 229 ? 2.983 -30.013 17.312 1.00 66.88 229 PHE A C 1
ATOM 1824 O O . PHE A 1 229 ? 3.560 -30.739 18.115 1.00 66.88 229 PHE A O 1
ATOM 1831 N N . LYS A 1 230 ? 2.624 -30.445 16.100 1.00 58.84 230 LYS A N 1
ATOM 1832 C CA . LYS A 1 230 ? 2.956 -31.767 15.561 1.00 58.84 230 LYS A CA 1
ATOM 1833 C C . LYS A 1 230 ? 3.255 -31.640 14.076 1.00 58.84 230 LYS A C 1
ATOM 1835 O O . LYS A 1 230 ? 2.360 -31.306 13.308 1.00 58.84 230 LYS A O 1
ATOM 1840 N N . SER A 1 231 ? 4.478 -31.925 13.644 1.00 54.09 231 SER A N 1
ATOM 1841 C CA . SER A 1 231 ? 4.793 -32.042 12.215 1.00 54.09 231 SER A CA 1
ATOM 1842 C C . SER A 1 231 ? 4.391 -33.429 11.693 1.00 54.09 231 SER A C 1
ATOM 1844 O O . SER A 1 231 ? 5.217 -34.175 11.170 1.00 54.09 231 SER A O 1
ATOM 1846 N N . GLU A 1 232 ? 3.137 -33.831 11.885 1.00 57.34 232 GLU A N 1
ATOM 1847 C CA . GLU A 1 232 ? 2.626 -35.012 11.193 1.00 57.34 232 GLU A CA 1
ATOM 1848 C C . GLU A 1 232 ? 2.328 -34.603 9.746 1.00 57.34 232 GLU A C 1
ATOM 1850 O O . GLU A 1 232 ? 1.667 -33.596 9.494 1.00 57.34 232 GLU A O 1
ATOM 1855 N N . ALA A 1 233 ? 2.843 -35.366 8.780 1.00 54.06 233 ALA A N 1
ATOM 1856 C CA . ALA A 1 233 ? 2.816 -35.034 7.351 1.00 54.06 233 ALA A CA 1
ATOM 1857 C C . ALA A 1 233 ? 1.399 -34.919 6.734 1.00 54.06 233 ALA A C 1
ATOM 1859 O O . ALA A 1 233 ? 1.267 -34.661 5.541 1.00 54.06 233 ALA A O 1
ATOM 1860 N N . TYR A 1 234 ? 0.338 -35.097 7.531 1.00 55.50 234 TYR A N 1
ATOM 1861 C CA . TYR A 1 234 ? -1.044 -35.233 7.070 1.00 55.50 234 TYR A CA 1
ATOM 1862 C C . TYR A 1 234 ? -2.071 -34.445 7.895 1.00 55.50 234 TYR A C 1
ATOM 1864 O O . TYR A 1 234 ? -3.276 -34.685 7.756 1.00 55.50 234 TYR A O 1
ATOM 1872 N N . THR A 1 235 ? -1.648 -33.508 8.751 1.00 64.44 235 THR A N 1
ATOM 1873 C CA . THR A 1 235 ? -2.606 -32.735 9.551 1.00 64.44 235 THR A CA 1
ATOM 1874 C C . THR A 1 235 ? -3.418 -31.791 8.661 1.00 64.44 235 THR A C 1
ATOM 1876 O O . THR A 1 235 ? -2.879 -30.906 7.997 1.00 64.44 235 THR A O 1
ATOM 1879 N N . LYS A 1 236 ? -4.740 -31.985 8.641 1.00 80.62 236 LYS A N 1
ATOM 1880 C CA . LYS A 1 236 ? -5.683 -31.133 7.908 1.00 80.62 236 LYS A CA 1
ATOM 1881 C C . LYS A 1 236 ? -6.112 -29.964 8.788 1.00 80.62 236 LYS A C 1
ATOM 1883 O O . LYS A 1 236 ? -6.263 -30.124 9.996 1.00 80.62 236 LYS A O 1
ATOM 1888 N N . PHE A 1 237 ? -6.369 -28.816 8.172 1.00 85.00 237 PHE A N 1
ATOM 1889 C CA . PHE A 1 237 ? -6.853 -27.608 8.848 1.00 85.00 237 PHE A CA 1
ATOM 1890 C C . PHE A 1 237 ? -5.948 -27.145 10.003 1.00 85.00 237 PHE A C 1
ATOM 1892 O O . PHE A 1 237 ? -6.399 -27.049 11.150 1.00 85.00 237 PHE A O 1
ATOM 1899 N N . PRO A 1 238 ? -4.669 -26.830 9.734 1.00 81.06 238 PRO A N 1
ATOM 1900 C CA . PRO A 1 238 ? -3.687 -26.571 10.784 1.00 81.06 238 PRO A CA 1
ATOM 1901 C C . PRO A 1 238 ? -4.067 -25.415 11.705 1.00 81.06 238 PRO A C 1
ATOM 1903 O O . PRO A 1 238 ? -3.855 -25.513 12.907 1.00 81.06 238 PRO A O 1
ATOM 1906 N N . GLY A 1 239 ? -4.692 -24.356 11.179 1.00 79.38 239 GLY A N 1
ATOM 1907 C CA . GLY A 1 239 ? -5.172 -23.243 11.999 1.00 79.38 239 GLY A CA 1
ATOM 1908 C C . GLY A 1 239 ? -6.167 -23.692 13.075 1.00 79.38 239 GLY A C 1
ATOM 1909 O O . GLY A 1 239 ? -6.052 -23.279 14.228 1.00 79.38 239 GLY A O 1
ATOM 1910 N N . ILE A 1 240 ? -7.095 -24.590 12.721 1.00 86.56 240 ILE A N 1
ATOM 1911 C CA . ILE A 1 240 ? -8.063 -25.174 13.658 1.00 86.56 240 ILE A CA 1
ATOM 1912 C C . ILE A 1 240 ? -7.324 -26.055 14.665 1.00 86.56 240 ILE A C 1
ATOM 1914 O O . ILE A 1 240 ? -7.453 -25.834 15.867 1.00 86.56 240 ILE A O 1
ATOM 1918 N N . MET A 1 241 ? -6.503 -26.991 14.191 1.00 84.94 241 MET A N 1
ATOM 1919 C CA . MET A 1 241 ? -5.809 -27.959 15.046 1.00 84.94 241 MET A CA 1
ATOM 1920 C C . MET A 1 241 ? -4.858 -27.298 16.049 1.00 84.94 241 MET A C 1
ATOM 1922 O O . MET A 1 241 ? -4.888 -27.634 17.231 1.00 84.94 241 MET A O 1
ATOM 1926 N N . ASP A 1 242 ? -4.082 -26.303 15.618 1.00 81.94 242 ASP A N 1
ATOM 1927 C CA . ASP A 1 242 ? -3.195 -25.549 16.506 1.00 81.94 242 ASP A CA 1
ATOM 1928 C C . ASP A 1 242 ? -3.984 -24.754 17.548 1.00 81.94 242 ASP A C 1
ATOM 1930 O O . ASP A 1 242 ? -3.611 -24.710 18.719 1.00 81.94 242 ASP A O 1
ATOM 1934 N N . SER A 1 243 ? -5.096 -24.130 17.143 1.00 83.81 243 SER A N 1
ATOM 1935 C CA . SER A 1 243 ? -5.943 -23.392 18.082 1.00 83.81 243 SER A CA 1
ATOM 1936 C C . SER A 1 243 ? -6.622 -24.308 19.102 1.00 83.81 243 SER A C 1
ATOM 1938 O O . SER A 1 243 ? -6.720 -23.931 20.267 1.00 83.81 243 SER A O 1
ATOM 1940 N N . PHE A 1 244 ? -7.027 -25.517 18.697 1.00 85.69 244 PHE A N 1
ATOM 1941 C CA . PHE A 1 244 ? -7.565 -26.540 19.593 1.00 85.69 244 PHE A CA 1
ATOM 1942 C C . PHE A 1 244 ? -6.516 -27.018 20.588 1.00 85.69 244 PHE A C 1
ATOM 1944 O O . PHE A 1 244 ? -6.814 -27.103 21.775 1.00 85.69 244 PHE A O 1
ATOM 1951 N N . TYR A 1 245 ? -5.295 -27.290 20.121 1.00 82.94 245 TYR A N 1
ATOM 1952 C CA . TYR A 1 245 ? -4.191 -27.701 20.982 1.00 82.94 245 TYR A CA 1
ATOM 1953 C C . TYR A 1 245 ? -3.936 -26.658 22.080 1.00 82.94 245 TYR A C 1
ATOM 1955 O O . TYR A 1 245 ? -3.983 -26.981 23.265 1.00 82.94 245 TYR A O 1
ATOM 1963 N N . ILE A 1 246 ? -3.793 -25.384 21.694 1.00 81.62 246 ILE A N 1
ATOM 1964 C CA . ILE A 1 246 ? -3.591 -24.270 22.633 1.00 81.62 246 ILE A CA 1
ATOM 1965 C C . ILE A 1 246 ? -4.764 -24.142 23.612 1.00 81.62 246 ILE A C 1
ATOM 1967 O O . ILE A 1 246 ? -4.549 -23.987 24.813 1.00 81.62 246 ILE A O 1
ATOM 1971 N N . ALA A 1 247 ? -6.003 -24.190 23.114 1.00 86.62 247 ALA A N 1
ATOM 1972 C CA . ALA A 1 247 ? -7.188 -24.039 23.953 1.00 86.62 247 ALA A CA 1
ATOM 1973 C C . ALA A 1 247 ? -7.339 -25.193 24.954 1.00 86.62 247 ALA A C 1
ATOM 1975 O O . ALA A 1 247 ? -7.728 -24.959 26.099 1.00 86.62 247 ALA A O 1
ATOM 1976 N N . ASN A 1 248 ? -6.998 -26.415 24.539 1.00 84.94 248 ASN A N 1
ATOM 1977 C CA . ASN A 1 248 ? -7.036 -27.604 25.381 1.00 84.94 248 ASN A CA 1
ATOM 1978 C C . ASN A 1 248 ? -5.940 -27.590 26.456 1.00 84.94 248 ASN A C 1
ATOM 1980 O O . ASN A 1 248 ? -6.201 -27.993 27.584 1.00 84.94 248 ASN A O 1
ATOM 1984 N N . GLU A 1 249 ? -4.741 -27.089 26.142 1.00 83.38 249 GLU A N 1
ATOM 1985 C CA . GLU A 1 249 ? -3.663 -26.957 27.132 1.00 83.38 249 GLU A CA 1
ATOM 1986 C C . GLU A 1 249 ? -3.891 -25.811 28.126 1.00 83.38 249 GLU A C 1
ATOM 1988 O O . GLU A 1 249 ? -3.626 -25.964 29.316 1.00 83.38 249 GLU A O 1
ATOM 1993 N N . GLN A 1 250 ? -4.366 -24.648 27.667 1.00 83.44 250 GLN A N 1
ATOM 1994 C CA . GLN A 1 250 ? -4.476 -23.459 28.523 1.00 83.44 250 GLN A CA 1
ATOM 1995 C C . GLN A 1 250 ? -5.824 -23.335 29.240 1.00 83.44 250 GLN A C 1
ATOM 1997 O O . GLN A 1 250 ? -5.914 -22.622 30.241 1.00 83.44 250 GLN A O 1
ATOM 2002 N N . GLY A 1 251 ? -6.884 -23.967 28.725 1.00 75.12 251 GLY A N 1
ATOM 2003 C CA . GLY A 1 251 ? -8.214 -23.996 29.338 1.00 75.12 251 GLY A CA 1
ATOM 2004 C C . GLY A 1 251 ? -8.940 -22.645 29.432 1.00 75.12 251 GLY A C 1
ATOM 2005 O O . GLY A 1 251 ? -9.984 -22.557 30.078 1.00 75.12 251 GLY A O 1
ATOM 2006 N N . LYS A 1 252 ? -8.435 -21.562 28.819 1.00 82.38 252 LYS A N 1
ATOM 2007 C CA . LYS A 1 252 ? -9.042 -20.223 28.947 1.00 82.38 252 LYS A CA 1
ATOM 2008 C C . LYS A 1 252 ? -10.152 -20.026 27.919 1.00 82.38 252 LYS A C 1
ATOM 2010 O O . LYS A 1 252 ? -9.994 -20.310 26.734 1.00 82.38 252 LYS A O 1
ATOM 2015 N N . LYS A 1 253 ? -11.256 -19.398 28.339 1.00 79.25 253 LYS A N 1
ATOM 2016 C CA . LYS A 1 253 ? -12.409 -19.089 27.467 1.00 79.25 253 LYS A CA 1
ATOM 2017 C C . LYS A 1 253 ? -12.032 -18.282 26.212 1.00 79.25 253 LYS A C 1
ATOM 2019 O O . LYS A 1 253 ? -12.612 -18.496 25.152 1.00 79.25 253 LYS A O 1
ATOM 2024 N N . LYS A 1 254 ? -11.041 -17.388 26.313 1.00 77.88 254 LYS A N 1
ATOM 2025 C CA . LYS A 1 254 ? -10.532 -16.590 25.181 1.00 77.88 254 LYS A CA 1
ATOM 2026 C C . LYS A 1 254 ? -9.848 -17.434 24.096 1.00 77.88 254 LYS A C 1
ATOM 2028 O O . LYS A 1 254 ? -9.883 -17.068 22.927 1.00 77.88 254 LYS A O 1
ATOM 2033 N N . ASP A 1 255 ? -9.271 -18.580 24.453 1.00 79.00 255 ASP A N 1
ATOM 2034 C CA . ASP A 1 255 ? -8.552 -19.427 23.496 1.00 79.00 255 ASP A CA 1
ATOM 2035 C C . ASP A 1 255 ? -9.543 -20.230 22.636 1.00 79.00 255 ASP A C 1
ATOM 2037 O O . ASP A 1 255 ? -9.324 -20.430 21.443 1.00 79.00 255 ASP A O 1
ATOM 2041 N N . TRP A 1 256 ? -10.722 -20.547 23.179 1.00 87.44 256 TRP A N 1
ATOM 2042 C CA . TRP A 1 256 ? -11.839 -21.113 22.415 1.00 87.44 256 TRP A CA 1
ATOM 2043 C C . TRP A 1 256 ? -12.442 -20.132 21.394 1.00 87.44 256 TRP A C 1
ATOM 2045 O O . TRP A 1 256 ? -12.908 -20.555 20.336 1.00 87.44 256 TRP A O 1
ATOM 2055 N N . GLN A 1 257 ? -12.366 -18.816 21.635 1.00 85.69 257 GLN A N 1
ATOM 2056 C CA . GLN A 1 257 ? -12.734 -17.816 20.618 1.00 85.69 257 GLN A CA 1
ATOM 2057 C C . GLN A 1 257 ? -11.773 -17.859 19.419 1.00 85.69 257 GLN A C 1
ATOM 2059 O O . GLN A 1 257 ? -12.187 -17.663 18.274 1.00 85.69 257 GLN A O 1
ATOM 2064 N N . ARG A 1 258 ? -10.492 -18.181 19.649 1.00 81.06 258 ARG A N 1
ATOM 2065 C CA . ARG A 1 258 ? -9.512 -18.379 18.571 1.00 81.06 258 ARG A CA 1
ATOM 2066 C C . ARG A 1 258 ? -9.858 -19.599 17.715 1.00 81.06 258 ARG A C 1
ATOM 2068 O O . ARG A 1 258 ? -9.727 -19.509 16.497 1.00 81.06 258 ARG A O 1
ATOM 2075 N N . VAL A 1 259 ? -10.355 -20.680 18.322 1.00 84.50 259 VAL A N 1
ATOM 2076 C CA . VAL A 1 259 ? -10.859 -21.862 17.597 1.00 84.50 259 VAL A CA 1
ATOM 2077 C C . VAL A 1 259 ? -12.014 -21.482 16.671 1.00 84.50 259 VAL A C 1
ATOM 2079 O O . VAL A 1 259 ? -11.964 -21.758 15.473 1.00 84.50 259 VAL A O 1
ATOM 2082 N N . GLN A 1 260 ? -13.016 -20.767 17.192 1.00 86.56 260 GLN A N 1
ATOM 2083 C CA . GLN A 1 260 ? -14.145 -20.285 16.388 1.00 86.56 260 GLN A CA 1
ATOM 2084 C C . GLN A 1 260 ? -13.684 -19.401 15.221 1.00 86.56 260 GLN A C 1
ATOM 2086 O O . GLN A 1 260 ? -14.152 -19.567 14.095 1.00 86.56 260 GLN A O 1
ATOM 2091 N N . LYS A 1 261 ? -12.712 -18.509 15.454 1.00 82.06 261 LYS A N 1
ATOM 2092 C CA . LYS A 1 261 ? -12.132 -17.664 14.401 1.00 82.06 261 LYS A CA 1
ATOM 2093 C C . LYS A 1 261 ? -11.482 -18.493 13.288 1.00 82.06 261 LYS A C 1
ATOM 2095 O O . LYS A 1 261 ? -11.702 -18.200 12.117 1.00 82.06 261 LYS A O 1
ATOM 2100 N N . GLN A 1 262 ? -10.712 -19.526 13.629 1.00 82.88 262 GLN A N 1
ATOM 2101 C CA . GLN A 1 262 ? -10.052 -20.386 12.637 1.00 82.88 262 GLN A CA 1
ATOM 2102 C C . GLN A 1 262 ? -11.054 -21.226 11.835 1.00 82.88 262 GLN A C 1
ATOM 2104 O O . GLN A 1 262 ? -10.897 -21.367 10.622 1.00 82.88 262 GLN A O 1
ATOM 2109 N N . ILE A 1 263 ? -12.133 -21.696 12.468 1.00 86.06 263 ILE A N 1
ATOM 2110 C CA . ILE A 1 263 ? -13.250 -22.347 11.766 1.00 86.06 263 ILE A CA 1
ATOM 2111 C C . ILE A 1 263 ? -13.879 -21.387 10.748 1.00 86.06 263 ILE A C 1
ATOM 2113 O O . ILE A 1 263 ? -14.063 -21.761 9.590 1.00 86.06 263 ILE A O 1
ATOM 2117 N N . SER A 1 264 ? -14.149 -20.137 11.134 1.00 82.75 264 SER A N 1
ATOM 2118 C CA . SER A 1 264 ? -14.702 -19.127 10.222 1.00 82.75 264 SER A CA 1
ATOM 2119 C C . SER A 1 264 ? -13.792 -18.843 9.022 1.00 82.75 264 SER A C 1
ATOM 2121 O O . SER A 1 264 ? -14.294 -18.701 7.909 1.00 82.75 264 SER A O 1
ATOM 2123 N N . VAL A 1 265 ? -12.467 -18.818 9.213 1.00 79.88 265 VAL A N 1
ATOM 2124 C CA . VAL A 1 265 ? -11.493 -18.665 8.112 1.00 79.88 265 VAL A CA 1
ATOM 2125 C C . VAL A 1 265 ? -11.599 -19.825 7.118 1.00 79.88 265 VAL A C 1
ATOM 2127 O O . VAL A 1 265 ? -11.684 -19.593 5.912 1.00 79.88 265 VAL A O 1
ATOM 2130 N N . VAL A 1 266 ? -11.657 -21.068 7.606 1.00 83.38 266 VAL A N 1
ATOM 2131 C CA . VAL A 1 266 ? -11.812 -22.257 6.751 1.00 83.38 266 VAL A CA 1
ATOM 2132 C C . VAL A 1 266 ? -13.157 -22.243 6.019 1.00 83.38 266 VAL A C 1
ATOM 2134 O O . VAL A 1 266 ? -13.194 -22.479 4.812 1.00 83.38 266 VAL A O 1
ATOM 2137 N N . ILE A 1 267 ? -14.254 -21.914 6.710 1.00 82.19 267 ILE A N 1
ATOM 2138 C CA . ILE A 1 267 ? -15.586 -21.786 6.097 1.00 82.19 267 ILE A CA 1
ATOM 2139 C C . ILE A 1 267 ? -15.560 -20.746 4.981 1.00 82.19 267 ILE A C 1
ATOM 2141 O O . ILE A 1 267 ? -16.088 -21.004 3.900 1.00 82.19 267 ILE A O 1
ATOM 2145 N N . GLN A 1 268 ? -14.948 -19.586 5.220 1.00 78.06 268 GLN A N 1
ATOM 2146 C CA . GLN A 1 268 ? -14.861 -18.533 4.218 1.00 78.06 268 GLN A CA 1
ATOM 2147 C C . GLN A 1 268 ? -14.049 -18.988 3.005 1.00 78.06 268 GLN A C 1
ATOM 2149 O O . GLN A 1 268 ? -14.492 -18.786 1.879 1.00 78.06 268 GLN A O 1
ATOM 2154 N N . ALA A 1 269 ? -12.915 -19.659 3.210 1.00 78.94 269 ALA A N 1
ATOM 2155 C CA . ALA A 1 269 ? -12.111 -20.192 2.114 1.00 78.94 269 ALA A CA 1
ATOM 2156 C C . ALA A 1 269 ? -12.877 -21.233 1.278 1.00 78.94 269 ALA A C 1
ATOM 2158 O O . ALA A 1 269 ? -12.866 -21.166 0.050 1.00 78.94 269 ALA A O 1
ATOM 2159 N N . ILE A 1 270 ? -13.604 -22.149 1.929 1.00 82.44 270 ILE A N 1
ATOM 2160 C CA . ILE A 1 270 ? -14.458 -23.134 1.248 1.00 82.44 270 ILE A CA 1
ATOM 2161 C C . ILE A 1 270 ? -15.592 -22.435 0.492 1.00 82.44 270 ILE A C 1
ATOM 2163 O O . ILE A 1 270 ? -15.845 -22.765 -0.662 1.00 82.44 270 ILE A O 1
ATOM 2167 N N . ARG A 1 271 ? -16.260 -21.444 1.096 1.00 78.69 271 ARG A N 1
ATOM 2168 C CA . ARG A 1 271 ? -17.309 -20.657 0.429 1.00 78.69 271 ARG A CA 1
ATOM 2169 C C . ARG A 1 271 ? -16.772 -19.920 -0.791 1.00 78.69 271 ARG A C 1
ATOM 2171 O O . ARG A 1 271 ? -17.428 -19.943 -1.825 1.00 78.69 271 ARG A O 1
ATOM 2178 N N . SER A 1 272 ? -15.586 -19.325 -0.700 1.00 70.50 272 SER A N 1
ATOM 2179 C CA . SER A 1 272 ? -14.922 -18.696 -1.843 1.00 70.50 272 SER A CA 1
ATOM 2180 C C . SER A 1 272 ? -14.627 -19.711 -2.948 1.00 70.50 272 SER A C 1
ATOM 2182 O O . SER A 1 272 ? -14.945 -19.448 -4.104 1.00 70.50 272 SER A O 1
ATOM 2184 N N . ALA A 1 273 ? -14.102 -20.893 -2.608 1.00 74.50 273 ALA A N 1
ATOM 2185 C CA . ALA A 1 273 ? -13.877 -21.966 -3.577 1.00 74.50 273 ALA A CA 1
ATOM 2186 C C . ALA A 1 273 ? -15.187 -22.434 -4.237 1.00 74.50 273 ALA A C 1
ATOM 2188 O O . ALA A 1 273 ? -15.241 -22.569 -5.455 1.00 74.50 273 ALA A O 1
ATOM 2189 N N . ILE A 1 274 ? -16.263 -22.602 -3.459 1.00 81.56 274 ILE A N 1
ATOM 2190 C CA . ILE A 1 274 ? -17.602 -22.921 -3.977 1.00 81.56 274 ILE A CA 1
ATOM 2191 C C . ILE A 1 274 ? -18.075 -21.836 -4.946 1.00 81.56 274 ILE A C 1
ATOM 2193 O O . ILE A 1 274 ? -18.544 -22.162 -6.028 1.00 81.56 274 ILE A O 1
ATOM 2197 N N . THR A 1 275 ? -17.952 -20.557 -4.586 1.00 80.44 275 THR A N 1
ATOM 2198 C CA . THR A 1 275 ? -18.342 -19.440 -5.460 1.00 80.44 275 THR A CA 1
ATOM 2199 C C . THR A 1 275 ? -17.554 -19.439 -6.768 1.00 80.44 275 THR A C 1
ATOM 2201 O O . THR A 1 275 ? -18.131 -19.149 -7.806 1.00 80.44 275 THR A O 1
ATOM 2204 N N . ILE A 1 276 ? -16.266 -19.794 -6.738 1.00 70.62 276 ILE A N 1
ATOM 2205 C CA . ILE A 1 276 ? -15.423 -19.888 -7.940 1.00 70.62 276 ILE A CA 1
ATOM 2206 C C . ILE A 1 276 ? -15.819 -21.071 -8.834 1.00 70.62 276 ILE A C 1
ATOM 2208 O O . ILE A 1 276 ? -15.696 -20.971 -10.050 1.00 70.62 276 ILE A O 1
ATOM 2212 N N . LEU A 1 277 ? -16.228 -22.194 -8.240 1.00 66.19 277 LEU A N 1
ATOM 2213 C CA . LEU A 1 277 ? -16.571 -23.425 -8.960 1.00 66.19 277 LEU A CA 1
ATOM 2214 C C . LEU A 1 277 ? -18.033 -23.484 -9.410 1.00 66.19 277 LEU A C 1
ATOM 2216 O O . LEU A 1 277 ? -18.393 -24.370 -10.184 1.00 66.19 277 LEU A O 1
ATOM 2220 N N . ARG A 1 278 ? -18.887 -22.590 -8.904 1.00 76.25 278 ARG A N 1
ATOM 2221 C CA . ARG A 1 278 ? -20.259 -22.473 -9.390 1.00 76.25 278 ARG A CA 1
ATOM 2222 C C . ARG A 1 278 ? -20.234 -21.956 -10.836 1.00 76.25 278 ARG A C 1
ATOM 2224 O O . ARG A 1 278 ? -19.516 -20.990 -11.090 1.00 76.25 278 ARG A O 1
ATOM 2231 N N . PRO A 1 279 ? -20.971 -22.610 -11.748 1.00 51.94 279 PRO A N 1
ATOM 2232 C CA . PRO A 1 279 ? -21.087 -22.178 -13.137 1.00 51.94 279 PRO A CA 1
ATOM 2233 C C . PRO A 1 279 ? -21.765 -20.811 -13.265 1.00 51.94 279 PRO A C 1
ATOM 2235 O O . PRO A 1 279 ? -22.587 -20.465 -12.381 1.00 51.94 279 PRO A O 1
#

Organism: Pocillopora damicornis (NCBI:txid46731)

Sequence (279 aa):
MNEVYILISCPSHLPKEYQKILDARAVAYINVDRAGEGEIVMTLSPLLEQRALQTAKKVTAPQNISKTLYSMWKEKDSQQAGNQSNLSLFDRAGRGCFAFEYRIGVPCVDIAAFQPDQTSGNYPAHIPRRHSSETIKYYLTFAQLWLQMGFDIAGSVFTPFNVVRQAEAICRLVDDLSVKYSSLLRTNNITLEFLINATQELQAVANEFQRNLKTQDNKEHVVFSPTYFKSEAYTKFPGIMDSFYIANEQGKKKDWQRVQKQISVVIQAIRSAITILRP

Secondary structure (DSSP, 8-state):
--------S-GGG--HHHHHHHHHH---EEEEES-SSSEEEEEE-HHHHHHHHHHHTTSEETTEEEEEHHHHHHHHHHH-BTB--TTTGGGS--GGGIIIIIHH---EEEEEEE-TT--S-PPPS---SS--HHHHHHHHHHHHHHHHHHHHHHH-SS----HHHHHHHHHHHHHHHHHHTHHHHHHTT---HHHHHHHHHHHHHHHHHHHHHHHHTT---SSB---SS---TT-B-HHHHHHHHHHHHH--HHHHHHHHHHHHHHHHHHHHHHHHH--

Radius of gyration: 23.19 Å; chains: 1; bounding box: 46×66×62 Å

pLDDT: mean 77.97, std 15.73, range [26.05, 97.88]